Protein AF-A0A6J4RUA6-F1 (afdb_monomer)

InterPro domains:
  IPR051328 Type VII Secretion & ABC Transporter Permease [PTHR43077] (7-115)

Nearest PDB structures (foldseek):
  7njs-assembly1_G  TM=1.680E-01  e=5.876E+00  Mycolicibacterium smegmatis MC2 155

Solvent-accessible surface area (backbone atoms only — not comparable to full-atom values): 15308 Å² total; per-residue (Å²): 143,86,68,90,83,43,65,68,57,52,50,52,48,52,50,49,50,51,51,52,48,49,52,52,52,51,52,52,47,64,70,60,62,74,77,72,85,89,70,45,47,33,31,28,49,26,74,53,38,72,32,28,74,34,64,91,38,82,42,53,55,44,59,50,52,53,51,48,66,73,65,48,80,56,94,56,85,52,65,37,83,39,74,46,97,35,67,67,53,41,52,50,31,43,75,71,63,68,22,82,46,74,49,73,43,48,52,56,45,20,41,51,54,39,64,74,50,53,71,33,76,35,32,30,29,38,24,63,53,35,72,33,30,68,52,94,90,37,85,41,55,52,32,58,53,52,51,51,48,64,63,34,94,83,32,88,56,60,62,45,54,30,71,39,83,36,90,40,67,68,59,39,50,54,29,31,76,72,64,68,19,52,30,31,43,36,36,43,48,54,36,19,41,44,56,35,57,73,73,44,82,73,86,72,78,60,97,79,64,66,100,78,73,72,73,80,75,80,75,77,69,66,71,43,80,47,69,50,92,83,61,55,74,78,55,50,56,52,52,50,53,43,50,49,52,52,55,47,55,53,52,51,56,49,50,52,52,53,52,50,58,52,56,70,71,74,114

Sequence (267 aa):
MRVLGNLKVWLSLVAAVAALSLVYFANLAAVVSSGADSEGLPVALVNEDRGAILGGKKVEFGVRVVEDATVLDSPADTVEWARPEGRAEALEGLGRKEYYGAVVIPADYSEKIAGVAGPPDAPIAVVNEDAGAELGGKPVNLGEEVAGRITSPDSTAPPLVGWTTVETHEDALRGIERGAYYAAVVVPEDYSRVLAGLSGPSPGAPSGAPLGARPPAPEPAEIKLLTSPSVRPSTTGLIENVFSGIVGGVSDATSERVLAGLSERGA

Structure (mmCIF, N/CA/C/O backbone):
data_AF-A0A6J4RUA6-F1
#
_entry.id   AF-A0A6J4RUA6-F1
#
loop_
_atom_site.group_PDB
_atom_site.id
_atom_site.type_symbol
_atom_site.label_atom_id
_atom_site.label_alt_id
_atom_site.label_comp_id
_atom_site.label_asym_id
_atom_site.label_entity_id
_atom_site.label_seq_id
_atom_site.pdbx_PDB_ins_code
_atom_site.Cartn_x
_atom_site.Cartn_y
_atom_site.Cartn_z
_atom_site.occupancy
_atom_site.B_iso_or_equiv
_atom_site.auth_seq_id
_atom_site.auth_comp_id
_atom_site.auth_asym_id
_atom_site.auth_atom_id
_atom_site.pdbx_PDB_model_num
ATOM 1 N N . MET A 1 1 ? 5.478 -34.414 -17.574 1.00 41.94 1 MET A N 1
ATOM 2 C CA . MET A 1 1 ? 6.080 -33.074 -17.760 1.00 41.94 1 MET A CA 1
ATOM 3 C C . MET A 1 1 ? 5.335 -32.080 -16.873 1.00 41.94 1 MET A C 1
ATOM 5 O O . MET A 1 1 ? 4.205 -31.743 -17.182 1.00 41.94 1 MET A O 1
ATOM 9 N N . ARG A 1 2 ? 5.895 -31.700 -15.716 1.00 53.81 2 ARG A N 1
ATOM 10 C CA . ARG A 1 2 ? 5.240 -30.824 -14.715 1.00 53.81 2 ARG A CA 1
ATOM 11 C C . ARG A 1 2 ? 6.225 -29.799 -14.121 1.00 53.81 2 ARG A C 1
ATOM 13 O O . ARG A 1 2 ? 6.165 -29.477 -12.945 1.00 53.81 2 ARG A O 1
ATOM 20 N N . VAL A 1 3 ? 7.172 -29.329 -14.936 1.00 50.28 3 VAL A N 1
ATOM 21 C CA . VAL A 1 3 ? 8.269 -28.448 -14.482 1.00 50.28 3 VAL A CA 1
ATOM 22 C C . VAL A 1 3 ? 8.030 -26.971 -14.850 1.00 50.28 3 VAL A C 1
ATOM 24 O O . VAL A 1 3 ? 8.576 -26.093 -14.195 1.00 50.28 3 VAL A O 1
ATOM 27 N N . LEU A 1 4 ? 7.148 -26.662 -15.814 1.00 54.41 4 LEU A N 1
ATOM 28 C CA . LEU A 1 4 ? 6.965 -25.290 -16.326 1.00 54.41 4 LEU A CA 1
ATOM 29 C C . LEU A 1 4 ? 6.203 -24.315 -15.399 1.00 54.41 4 LEU A C 1
ATOM 31 O O . LEU A 1 4 ? 6.251 -23.118 -15.647 1.00 54.41 4 LEU A O 1
ATOM 35 N N . GLY A 1 5 ? 5.523 -24.785 -14.345 1.00 56.41 5 GLY A N 1
ATOM 36 C CA . GLY A 1 5 ? 4.684 -23.940 -13.471 1.00 56.41 5 GLY A CA 1
ATOM 37 C C . GLY A 1 5 ? 5.295 -23.571 -12.114 1.00 56.41 5 GLY A C 1
ATOM 38 O O . GLY A 1 5 ? 4.602 -23.015 -11.268 1.00 56.41 5 GLY A O 1
ATOM 39 N N . ASN A 1 6 ? 6.555 -23.930 -11.853 1.00 66.88 6 ASN A N 1
ATOM 40 C CA . ASN A 1 6 ? 7.172 -23.719 -10.544 1.00 66.88 6 ASN A CA 1
ATOM 41 C C . ASN A 1 6 ? 8.028 -22.442 -10.545 1.00 66.88 6 ASN A C 1
ATOM 43 O O . ASN A 1 6 ? 9.120 -22.423 -11.112 1.00 66.88 6 ASN A O 1
ATOM 47 N N . LEU A 1 7 ? 7.541 -21.392 -9.874 1.00 61.50 7 LEU A N 1
ATOM 48 C CA . LEU A 1 7 ? 8.206 -20.087 -9.762 1.00 61.50 7 LEU A CA 1
ATOM 49 C C . LEU A 1 7 ? 9.634 -20.195 -9.209 1.00 61.50 7 LEU A C 1
ATOM 51 O O . LEU A 1 7 ? 10.502 -19.444 -9.630 1.00 61.50 7 LEU A O 1
ATOM 55 N N . LYS A 1 8 ? 9.914 -21.165 -8.326 1.00 63.28 8 LYS A N 1
ATOM 56 C CA . LYS A 1 8 ? 11.273 -21.399 -7.807 1.00 63.28 8 LYS A CA 1
ATOM 57 C C . LYS A 1 8 ? 12.225 -21.910 -8.887 1.00 63.28 8 LYS A C 1
ATOM 59 O O . LYS A 1 8 ? 13.392 -21.540 -8.886 1.00 63.28 8 LYS A O 1
ATOM 64 N N . VAL A 1 9 ? 11.720 -22.719 -9.822 1.00 71.44 9 VAL A N 1
ATOM 65 C CA . VAL A 1 9 ? 12.502 -23.208 -10.967 1.00 71.44 9 VAL A CA 1
ATOM 66 C C . VAL A 1 9 ? 12.775 -22.056 -11.930 1.00 71.44 9 VAL A C 1
ATOM 68 O O . VAL A 1 9 ? 13.914 -21.879 -12.345 1.00 71.44 9 VAL A O 1
ATOM 71 N N . TRP A 1 10 ? 11.780 -21.211 -12.207 1.00 72.00 10 TRP A N 1
ATOM 72 C CA . TRP A 1 10 ? 11.964 -20.017 -13.038 1.00 72.00 10 TRP A CA 1
ATOM 73 C C . TRP A 1 10 ? 12.874 -18.963 -12.399 1.00 72.00 10 TRP A C 1
ATOM 75 O O . TRP A 1 10 ? 13.741 -18.444 -13.087 1.00 72.00 10 TRP A O 1
ATOM 85 N N . LEU A 1 11 ? 12.765 -18.702 -11.093 1.00 77.25 11 LEU A N 1
ATOM 86 C CA . LEU A 1 11 ? 13.696 -17.839 -10.354 1.00 77.25 11 LEU A CA 1
ATOM 87 C C . LEU A 1 11 ? 15.117 -18.398 -10.386 1.00 77.25 11 LEU A C 1
ATOM 89 O O . LEU A 1 11 ? 16.051 -17.647 -10.633 1.00 77.25 11 LEU A O 1
ATOM 93 N N . SER A 1 12 ? 15.288 -19.711 -10.202 1.00 62.91 12 SER A N 1
ATOM 94 C CA . SER A 1 12 ? 16.605 -20.341 -10.332 1.00 62.91 12 SER A CA 1
ATOM 95 C C . SER A 1 12 ? 17.150 -20.260 -11.760 1.00 62.91 12 SER A C 1
ATOM 97 O O . SER A 1 12 ? 18.351 -20.100 -11.941 1.00 62.91 12 SER A O 1
ATOM 99 N N . LEU A 1 13 ? 16.276 -20.299 -12.772 1.00 72.88 13 LEU A N 1
ATOM 100 C CA . LEU A 1 13 ? 16.650 -20.174 -14.178 1.00 72.88 13 LEU A CA 1
ATOM 101 C C . LEU A 1 13 ? 17.037 -18.730 -14.526 1.00 72.88 13 LEU A C 1
ATOM 103 O O . LEU A 1 13 ? 18.064 -18.518 -15.156 1.00 72.88 13 LEU A O 1
ATOM 107 N N . VAL A 1 14 ? 16.265 -17.739 -14.071 1.00 83.81 14 VAL A N 1
ATOM 108 C CA . VAL A 1 14 ? 16.570 -16.308 -14.230 1.00 83.81 14 VAL A CA 1
ATOM 109 C C . VAL A 1 14 ? 17.845 -15.945 -13.474 1.00 83.81 14 VAL A C 1
ATOM 111 O O . VAL A 1 14 ? 18.699 -15.274 -14.038 1.00 83.81 14 VAL A O 1
ATOM 114 N N . ALA A 1 15 ? 18.027 -16.441 -12.248 1.00 80.56 15 ALA A N 1
ATOM 115 C CA . ALA A 1 15 ? 19.259 -16.253 -11.487 1.00 80.56 15 ALA A CA 1
ATOM 116 C C . ALA A 1 15 ? 20.462 -16.918 -12.175 1.00 80.56 15 ALA A C 1
ATOM 118 O O . ALA A 1 15 ? 21.532 -16.319 -12.237 1.00 80.56 15 ALA A O 1
ATOM 119 N N . ALA A 1 16 ? 20.294 -18.115 -12.749 1.00 70.44 16 ALA A N 1
ATOM 120 C CA . ALA A 1 16 ? 21.343 -18.779 -13.522 1.00 70.44 16 ALA A CA 1
ATOM 121 C C . ALA A 1 16 ? 21.687 -18.011 -14.808 1.00 70.44 16 ALA A C 1
ATOM 123 O O . ALA A 1 16 ? 22.861 -17.858 -15.127 1.00 70.44 16 ALA A O 1
ATOM 124 N N . VAL A 1 17 ? 20.689 -17.483 -15.522 1.00 85.62 17 VAL A N 1
ATOM 125 C CA . VAL A 1 17 ? 20.898 -16.638 -16.708 1.00 85.62 17 VAL A CA 1
ATOM 126 C C . VAL A 1 17 ? 21.558 -15.314 -16.324 1.00 85.62 17 VAL A C 1
ATOM 128 O O . VAL A 1 17 ? 22.492 -14.899 -16.996 1.00 85.62 17 VAL A O 1
ATOM 131 N N . ALA A 1 18 ? 21.149 -14.675 -15.226 1.00 84.62 18 ALA A N 1
ATOM 132 C CA . ALA A 1 18 ? 21.777 -13.458 -14.717 1.00 84.62 18 ALA A CA 1
ATOM 133 C C . ALA A 1 18 ? 23.235 -13.702 -14.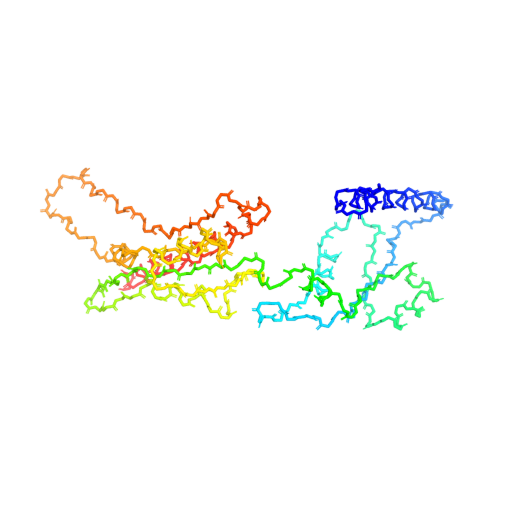301 1.00 84.62 18 ALA A C 1
ATOM 135 O O . ALA A 1 18 ? 24.105 -12.912 -14.653 1.00 84.62 18 ALA A O 1
ATOM 136 N N . ALA A 1 19 ? 23.525 -14.821 -13.631 1.00 78.31 19 ALA A N 1
ATOM 137 C CA . ALA A 1 19 ? 24.883 -15.208 -13.260 1.00 78.31 19 ALA A CA 1
ATOM 138 C C . ALA A 1 19 ? 25.754 -15.523 -14.490 1.00 78.31 19 ALA A C 1
ATOM 140 O O . ALA A 1 19 ? 26.900 -15.087 -14.555 1.00 78.31 19 ALA A O 1
ATOM 141 N N . LEU A 1 20 ? 25.216 -16.229 -15.492 1.00 76.69 20 LEU A N 1
ATOM 142 C CA . LEU A 1 20 ? 25.920 -16.502 -16.750 1.00 76.69 20 LEU A CA 1
ATOM 143 C C . LEU A 1 20 ? 26.171 -15.219 -17.554 1.00 76.69 20 LEU A C 1
ATOM 145 O O . LEU A 1 20 ? 27.266 -15.045 -18.084 1.00 76.69 20 LEU A O 1
ATOM 149 N N . SER A 1 21 ? 25.202 -14.302 -17.592 1.00 80.75 21 SER A N 1
ATOM 150 C CA . SER A 1 21 ? 25.366 -12.972 -18.184 1.00 80.75 21 SER A CA 1
ATOM 151 C C . SER A 1 21 ? 26.433 -12.170 -17.445 1.00 80.75 21 SER A C 1
ATOM 153 O O . SER A 1 21 ? 27.312 -11.609 -18.086 1.00 80.75 21 SER A O 1
ATOM 155 N N . LEU A 1 22 ? 26.425 -12.170 -16.109 1.00 88.81 22 LEU A N 1
ATOM 156 C CA . LEU A 1 22 ? 27.430 -11.483 -15.298 1.00 88.81 22 LEU A CA 1
ATOM 157 C C . LEU A 1 22 ? 28.840 -12.019 -15.574 1.00 88.81 22 LEU A C 1
ATOM 159 O O . LEU A 1 22 ? 29.764 -11.237 -15.773 1.00 88.81 22 LEU A O 1
ATOM 163 N N . VAL A 1 23 ? 29.005 -13.344 -15.659 1.00 78.06 23 VAL A N 1
ATOM 164 C CA . VAL A 1 23 ? 30.286 -13.972 -16.020 1.00 78.06 23 VAL A CA 1
ATOM 165 C C . VAL A 1 23 ? 30.697 -13.604 -17.449 1.00 78.06 23 VAL A C 1
ATOM 167 O O . VAL A 1 23 ? 31.867 -13.308 -17.686 1.00 78.06 23 VAL A O 1
ATOM 170 N N . TYR A 1 24 ? 29.766 -13.580 -18.403 1.00 77.50 24 TYR A N 1
ATOM 171 C CA . TYR A 1 24 ? 30.037 -13.170 -19.784 1.00 77.50 24 TYR A CA 1
ATOM 172 C C . TYR A 1 24 ? 30.486 -11.700 -19.875 1.00 77.50 24 TYR A C 1
ATOM 174 O O . TYR A 1 24 ? 31.494 -11.406 -20.519 1.00 77.50 24 TYR A O 1
ATOM 182 N N . PHE A 1 25 ? 29.809 -10.790 -19.168 1.00 81.75 25 PHE A N 1
ATOM 183 C CA . PHE A 1 25 ? 30.186 -9.377 -19.092 1.00 81.75 25 PHE A CA 1
ATOM 184 C C . PHE A 1 25 ? 31.506 -9.158 -18.344 1.00 81.75 25 PHE A C 1
ATOM 186 O O . PHE A 1 25 ? 32.313 -8.348 -18.787 1.00 81.75 25 PHE A O 1
ATOM 193 N N . ALA A 1 26 ? 31.790 -9.920 -17.284 1.00 75.19 26 ALA A N 1
ATOM 194 C CA . ALA A 1 26 ? 33.087 -9.887 -16.609 1.00 75.19 26 ALA A CA 1
ATOM 195 C C . ALA A 1 26 ? 34.234 -10.350 -17.529 1.00 75.19 26 ALA A C 1
ATOM 197 O O . ALA A 1 26 ? 35.320 -9.777 -17.498 1.00 75.19 26 ALA A O 1
ATOM 198 N N . ASN A 1 27 ? 33.997 -11.347 -18.393 1.00 71.75 27 ASN A N 1
ATOM 199 C CA . ASN A 1 27 ? 34.977 -11.779 -19.398 1.00 71.75 27 ASN A CA 1
ATOM 200 C C . ASN A 1 27 ? 35.185 -10.725 -20.498 1.00 71.75 27 ASN A C 1
ATOM 202 O O . ASN A 1 27 ? 36.321 -10.491 -20.903 1.00 71.75 27 ASN A O 1
ATOM 206 N N . LEU A 1 28 ? 34.121 -10.054 -20.952 1.00 70.88 28 LEU A N 1
ATOM 207 C CA . LEU A 1 28 ? 34.234 -8.900 -21.853 1.00 70.88 28 LEU A CA 1
ATOM 208 C C . LEU A 1 28 ? 35.018 -7.753 -21.201 1.00 70.88 28 LEU A C 1
ATOM 210 O O . LEU A 1 28 ? 35.906 -7.190 -21.835 1.00 70.88 28 LEU A O 1
ATOM 214 N N . ALA A 1 29 ? 34.748 -7.453 -19.928 1.00 60.50 29 ALA A N 1
ATOM 215 C CA . ALA A 1 29 ? 35.472 -6.442 -19.165 1.00 60.50 29 ALA A CA 1
ATOM 216 C C . ALA A 1 29 ? 36.962 -6.789 -19.029 1.00 60.50 29 ALA A C 1
ATOM 218 O O . ALA A 1 29 ? 37.797 -5.920 -19.240 1.00 60.50 29 ALA A O 1
ATOM 219 N N . ALA A 1 30 ? 37.315 -8.054 -18.779 1.00 61.62 30 ALA A N 1
ATOM 220 C CA . ALA A 1 30 ? 38.710 -8.496 -18.699 1.00 61.62 30 ALA A CA 1
ATOM 221 C C . ALA A 1 30 ? 39.464 -8.409 -20.042 1.00 61.62 30 ALA A C 1
ATOM 223 O O . ALA A 1 30 ? 40.676 -8.207 -20.057 1.00 61.62 30 ALA A O 1
ATOM 224 N N . VAL A 1 31 ? 38.763 -8.542 -21.175 1.00 59.34 31 VAL A N 1
ATOM 225 C CA . VAL A 1 31 ? 39.338 -8.342 -22.520 1.00 59.34 31 VAL A CA 1
ATOM 226 C C . VAL A 1 31 ? 39.528 -6.854 -22.837 1.00 59.34 31 VAL A C 1
ATOM 228 O O . VAL A 1 31 ? 40.447 -6.499 -23.570 1.00 59.34 31 VAL A O 1
ATOM 231 N N . VAL A 1 32 ? 38.685 -5.982 -22.279 1.00 53.06 32 VAL A N 1
ATOM 232 C CA . VAL A 1 32 ? 38.725 -4.527 -22.500 1.00 53.06 32 VAL A CA 1
ATOM 233 C C . VAL A 1 32 ? 39.632 -3.809 -21.490 1.00 53.06 32 VAL A C 1
ATOM 235 O O . VAL A 1 32 ? 40.212 -2.782 -21.825 1.00 53.06 32 VAL A O 1
ATOM 238 N N . SER A 1 33 ? 39.847 -4.362 -20.290 1.00 50.84 33 SER A N 1
ATOM 239 C CA . SER A 1 33 ? 40.654 -3.746 -19.225 1.00 50.84 33 SER A CA 1
ATOM 240 C C . SER A 1 33 ? 42.169 -3.852 -19.435 1.00 50.84 33 SER A C 1
ATOM 242 O O . SER A 1 33 ? 42.939 -3.592 -18.506 1.00 50.84 33 SER A O 1
ATOM 244 N N . SER A 1 34 ? 42.641 -4.202 -20.633 1.00 47.09 34 SER A N 1
ATOM 245 C CA . SER A 1 34 ? 44.024 -3.917 -21.005 1.00 47.09 34 SER A CA 1
ATOM 246 C C . SER A 1 34 ? 44.165 -2.420 -21.320 1.00 47.09 34 SER A C 1
ATOM 248 O O . SER A 1 34 ? 44.254 -2.026 -22.479 1.00 47.09 34 SER A O 1
ATOM 250 N N . GLY A 1 35 ? 44.188 -1.609 -20.259 1.00 49.47 35 GLY A N 1
ATOM 251 C CA . GLY A 1 35 ? 44.679 -0.231 -20.252 1.00 49.47 35 GLY A CA 1
ATOM 252 C C . GLY A 1 35 ? 43.682 0.856 -20.656 1.00 49.47 35 GLY A C 1
ATOM 253 O O . GLY A 1 35 ? 43.697 1.290 -21.799 1.00 49.47 35 GLY A O 1
ATOM 254 N N . ALA A 1 36 ? 42.899 1.361 -19.702 1.00 41.75 36 ALA A N 1
ATOM 255 C CA . ALA A 1 36 ? 42.472 2.765 -19.625 1.00 41.75 36 ALA A CA 1
ATOM 256 C C . ALA A 1 36 ? 41.785 3.009 -18.271 1.00 41.75 36 ALA A C 1
ATOM 258 O O . ALA A 1 36 ? 41.135 2.108 -17.742 1.00 41.75 36 ALA A O 1
ATOM 259 N N . ASP A 1 37 ? 41.986 4.200 -17.714 1.00 47.47 37 ASP A N 1
ATOM 260 C CA . ASP A 1 37 ? 41.504 4.655 -16.409 1.00 47.47 37 ASP A CA 1
ATOM 261 C C . ASP A 1 37 ? 39.986 4.448 -16.222 1.00 47.47 37 ASP A C 1
ATOM 263 O O . ASP A 1 37 ? 39.188 4.674 -17.130 1.00 47.47 37 ASP A O 1
ATOM 267 N N . SER A 1 38 ? 39.592 3.956 -15.045 1.00 48.31 38 SER A N 1
ATOM 268 C CA . SER A 1 38 ? 38.233 3.505 -14.728 1.00 48.31 38 SER A CA 1
ATOM 269 C C . SER A 1 38 ? 37.286 4.673 -14.433 1.00 48.31 38 SER A C 1
ATOM 271 O O . SER A 1 38 ? 37.033 4.987 -13.270 1.00 48.31 38 SER A O 1
ATOM 273 N N . GLU A 1 39 ? 36.766 5.311 -15.476 1.00 59.34 39 GLU A N 1
ATOM 274 C CA . GLU A 1 39 ? 35.534 6.105 -15.404 1.00 59.34 39 GLU A CA 1
ATOM 275 C C . GLU A 1 39 ? 34.333 5.146 -15.544 1.00 59.34 39 GLU A C 1
ATOM 277 O O . GLU A 1 39 ? 34.384 4.190 -16.325 1.00 59.34 39 GLU A O 1
ATOM 282 N N . GLY A 1 40 ? 33.294 5.321 -14.721 1.00 66.00 40 GLY A N 1
ATOM 283 C CA . GLY A 1 40 ? 32.136 4.422 -14.663 1.00 66.00 40 GLY A CA 1
ATOM 284 C C . GLY A 1 40 ? 31.456 4.227 -16.025 1.00 66.00 40 GLY A C 1
ATOM 285 O O . GLY A 1 40 ? 31.506 5.082 -16.900 1.00 66.00 40 GLY A O 1
ATOM 286 N N . LEU A 1 41 ? 30.819 3.076 -16.232 1.00 75.19 41 LEU A N 1
ATOM 287 C CA . LEU A 1 41 ? 30.128 2.721 -17.469 1.00 75.19 41 LEU A CA 1
ATOM 288 C C . LEU A 1 41 ? 28.806 3.499 -17.573 1.00 75.19 41 LEU A C 1
ATOM 290 O O . LEU A 1 41 ? 27.891 3.217 -16.792 1.00 75.19 41 LEU A O 1
ATOM 294 N N . PRO A 1 42 ? 28.645 4.420 -18.541 1.00 80.81 42 PRO A N 1
ATOM 295 C CA . PRO A 1 42 ? 27.414 5.181 -18.681 1.00 80.81 42 PRO A CA 1
ATOM 296 C C . PRO A 1 42 ? 26.293 4.289 -19.224 1.00 80.81 42 PRO A C 1
ATOM 298 O O . PRO A 1 42 ? 26.398 3.709 -20.311 1.00 80.81 42 PRO A O 1
ATOM 301 N N . VAL A 1 43 ? 25.197 4.178 -18.476 1.00 84.31 43 VAL A N 1
ATOM 302 C CA . VAL A 1 43 ? 24.010 3.397 -18.839 1.00 84.31 43 VAL A CA 1
ATOM 303 C C . VAL A 1 43 ? 22.785 4.304 -18.817 1.00 84.31 43 VAL A C 1
ATOM 305 O O . VAL A 1 43 ? 22.444 4.894 -17.794 1.00 84.31 43 VAL A O 1
ATOM 308 N N . ALA A 1 44 ? 22.095 4.397 -19.951 1.00 86.44 44 ALA A N 1
ATOM 309 C CA . ALA A 1 44 ? 20.844 5.133 -20.059 1.00 86.44 44 ALA A CA 1
ATOM 310 C C . ALA A 1 44 ? 19.706 4.386 -19.354 1.00 86.44 44 ALA A C 1
ATOM 312 O O . ALA A 1 44 ? 19.476 3.208 -19.625 1.00 86.44 44 ALA A O 1
ATOM 313 N N . LEU A 1 45 ? 18.952 5.076 -18.503 1.00 88.00 45 LEU A N 1
ATOM 314 C CA . LEU A 1 45 ? 17.742 4.566 -17.869 1.00 88.00 45 LEU A CA 1
ATOM 315 C C . LEU A 1 45 ? 16.532 5.364 -18.358 1.00 88.00 45 LEU A C 1
ATOM 317 O O . LEU A 1 45 ? 16.356 6.528 -18.009 1.00 88.00 45 LEU A O 1
ATOM 321 N N . VAL A 1 46 ? 15.699 4.722 -19.174 1.00 90.19 46 VAL A N 1
ATOM 322 C CA . VAL A 1 46 ? 14.480 5.299 -19.749 1.00 90.19 46 VAL A CA 1
ATOM 323 C C . VAL A 1 46 ? 13.273 4.719 -19.029 1.00 90.19 46 VAL A C 1
ATOM 325 O O . VAL A 1 46 ? 13.108 3.498 -18.989 1.00 90.19 46 VAL A O 1
ATOM 328 N N . ASN A 1 47 ? 12.390 5.579 -18.526 1.00 89.94 47 ASN A N 1
ATOM 329 C CA . ASN A 1 47 ? 11.101 5.159 -17.991 1.00 89.94 47 ASN A CA 1
ATOM 330 C C . ASN A 1 47 ? 9.957 5.569 -18.920 1.00 89.94 47 ASN A C 1
ATOM 332 O O . ASN A 1 47 ? 9.621 6.746 -18.994 1.00 89.94 47 ASN A O 1
ATOM 336 N N . GLU A 1 48 ? 9.347 4.604 -19.611 1.00 90.19 48 GLU A N 1
ATOM 337 C CA . GLU A 1 48 ? 8.143 4.837 -20.422 1.00 90.19 48 GLU A CA 1
ATOM 338 C C . GLU A 1 48 ? 6.854 4.461 -19.673 1.00 90.19 48 GLU A C 1
ATOM 340 O O . GLU A 1 48 ? 5.763 4.657 -20.213 1.00 90.19 48 GLU A O 1
ATOM 345 N N . ASP A 1 49 ? 6.964 3.905 -18.458 1.00 92.88 49 ASP A N 1
ATOM 346 C CA . ASP A 1 49 ? 5.839 3.416 -17.659 1.00 92.88 49 ASP A CA 1
ATOM 347 C C . ASP A 1 49 ? 4.799 4.511 -17.408 1.00 92.88 49 ASP A C 1
ATOM 349 O O . ASP A 1 49 ? 5.107 5.590 -16.903 1.00 92.88 49 ASP A O 1
ATOM 353 N N . ARG A 1 50 ? 3.537 4.210 -17.725 1.00 93.00 50 ARG A N 1
ATOM 354 C CA . ARG A 1 50 ? 2.418 5.155 -17.570 1.00 93.00 50 ARG A CA 1
ATOM 355 C C . ARG A 1 50 ? 1.703 5.030 -16.226 1.00 93.00 50 ARG A C 1
ATOM 357 O O . ARG A 1 50 ? 0.776 5.797 -15.949 1.00 93.00 50 ARG A O 1
ATOM 364 N N . GLY A 1 51 ? 2.127 4.077 -15.398 1.00 88.44 51 GLY A N 1
ATOM 365 C CA . GLY A 1 51 ? 1.431 3.709 -14.175 1.00 88.44 51 GLY A CA 1
ATOM 366 C C . GLY A 1 51 ? 0.225 2.806 -14.440 1.00 88.44 51 GLY A C 1
ATOM 367 O O . GLY A 1 51 ? -0.099 2.464 -15.573 1.00 88.44 51 GLY A O 1
ATOM 368 N N . ALA A 1 52 ? -0.444 2.397 -13.369 1.00 85.69 52 ALA A N 1
ATOM 369 C CA . ALA A 1 52 ? -1.651 1.581 -13.403 1.00 85.69 52 ALA A CA 1
ATOM 370 C C . ALA A 1 52 ? -2.606 1.971 -12.275 1.00 85.69 52 ALA A C 1
ATOM 372 O O . ALA A 1 52 ? -2.255 2.757 -11.396 1.00 85.69 52 ALA A O 1
ATOM 373 N N . ILE A 1 53 ? -3.814 1.409 -12.283 1.00 80.62 53 ILE A N 1
ATOM 374 C CA . ILE A 1 53 ? -4.742 1.494 -11.153 1.00 80.62 53 ILE A CA 1
ATOM 375 C C . ILE A 1 53 ? -4.737 0.152 -10.425 1.00 80.62 53 ILE A C 1
ATOM 377 O O . ILE A 1 53 ? -5.064 -0.874 -11.018 1.00 80.62 53 ILE A O 1
ATOM 381 N N . LEU A 1 54 ? -4.396 0.167 -9.138 1.00 69.06 54 LEU A N 1
ATOM 382 C CA . LEU A 1 54 ? -4.441 -0.995 -8.252 1.00 69.06 54 LEU A CA 1
ATOM 383 C C . LEU A 1 54 ? -5.198 -0.603 -6.980 1.00 69.06 54 LEU A C 1
ATOM 385 O O . LEU A 1 54 ? -4.887 0.414 -6.364 1.00 69.06 54 LEU A O 1
ATOM 389 N N . GLY A 1 55 ? -6.242 -1.358 -6.623 1.00 66.81 55 GLY A N 1
ATOM 390 C CA . GLY A 1 55 ? -7.059 -1.050 -5.439 1.00 66.81 55 GLY A CA 1
ATOM 391 C C . GLY A 1 55 ? -7.717 0.340 -5.469 1.00 66.81 55 GLY A C 1
ATOM 392 O O . GLY A 1 55 ? -7.889 0.960 -4.427 1.00 66.81 55 GLY A O 1
ATOM 393 N N . GLY A 1 56 ? -8.030 0.873 -6.657 1.00 70.06 56 GLY A N 1
ATOM 394 C CA . GLY A 1 56 ? -8.596 2.221 -6.820 1.00 70.06 56 GLY A CA 1
ATOM 395 C C . GLY A 1 56 ? -7.586 3.369 -6.686 1.00 70.06 56 GLY A C 1
ATOM 396 O O . GLY A 1 56 ? -7.960 4.522 -6.882 1.00 70.06 56 GLY A O 1
ATOM 397 N N . LYS A 1 57 ? -6.309 3.074 -6.410 1.00 72.50 57 LYS A N 1
ATOM 398 C CA . LYS A 1 57 ? -5.223 4.060 -6.349 1.00 72.50 57 LYS A CA 1
ATOM 399 C C . LYS A 1 57 ? -4.351 3.984 -7.601 1.00 72.50 57 LYS A C 1
ATOM 401 O O . LYS A 1 57 ? -4.113 2.901 -8.140 1.00 72.50 57 LYS A O 1
ATOM 406 N N . LYS A 1 58 ? -3.847 5.137 -8.055 1.00 83.88 58 LYS A N 1
ATOM 407 C CA . LYS A 1 58 ? -2.811 5.186 -9.093 1.00 83.88 58 LYS A CA 1
ATOM 408 C C . LYS A 1 58 ? -1.497 4.673 -8.504 1.00 83.88 58 LYS A C 1
ATOM 410 O O . LYS A 1 58 ? -1.086 5.111 -7.433 1.00 83.88 58 LYS A O 1
ATOM 415 N N . VAL A 1 59 ? -0.850 3.749 -9.201 1.00 82.69 59 VAL A N 1
ATOM 416 C CA . VAL A 1 59 ? 0.459 3.195 -8.855 1.00 82.69 59 VAL A CA 1
ATOM 417 C C . VAL A 1 59 ? 1.429 3.413 -10.006 1.00 82.69 59 VAL A C 1
ATOM 419 O O . VAL A 1 59 ? 1.082 3.195 -11.161 1.00 82.69 59 VAL A O 1
ATOM 422 N N . GLU A 1 60 ? 2.645 3.846 -9.688 1.00 86.44 60 GLU A N 1
ATOM 423 C CA . GLU A 1 60 ? 3.705 4.137 -10.661 1.00 86.44 60 GLU A CA 1
ATOM 424 C C . GLU A 1 60 ? 4.960 3.353 -10.262 1.00 86.44 60 GLU A C 1
ATOM 426 O O . GLU A 1 60 ? 5.880 3.865 -9.626 1.00 86.44 60 GLU A O 1
ATOM 431 N N . PHE A 1 61 ? 4.960 2.050 -10.542 1.00 83.31 61 PHE A N 1
ATOM 432 C CA . PHE A 1 61 ? 6.064 1.160 -10.188 1.00 83.31 61 PHE A CA 1
ATOM 433 C C . PHE A 1 61 ? 7.341 1.476 -10.975 1.00 83.31 61 PHE A C 1
ATOM 435 O O . PHE A 1 61 ? 8.428 1.328 -10.425 1.00 83.31 61 PHE A O 1
ATOM 442 N N . GLY A 1 62 ? 7.235 1.952 -12.219 1.00 82.38 62 GLY A N 1
ATOM 443 C CA . GLY A 1 62 ? 8.394 2.354 -13.017 1.00 82.38 62 GLY A CA 1
ATOM 444 C C . GLY A 1 62 ? 9.158 3.534 -12.417 1.00 82.38 62 GLY A C 1
ATOM 445 O O . GLY A 1 62 ? 10.384 3.530 -12.440 1.00 82.38 62 GLY A O 1
ATOM 446 N N . VAL A 1 63 ? 8.462 4.495 -11.795 1.00 87.38 63 VAL A N 1
ATOM 447 C CA . VAL A 1 63 ? 9.101 5.637 -11.108 1.00 87.38 63 VAL A CA 1
ATOM 448 C C . VAL A 1 63 ? 9.975 5.151 -9.954 1.00 87.38 63 VAL A C 1
ATOM 450 O O . VAL A 1 63 ? 11.136 5.541 -9.862 1.00 87.38 63 VAL A O 1
ATOM 453 N N . ARG A 1 64 ? 9.466 4.215 -9.145 1.00 76.50 64 ARG A N 1
ATOM 454 C CA . ARG A 1 64 ? 10.223 3.633 -8.026 1.00 76.50 64 ARG A CA 1
ATOM 455 C C . ARG A 1 64 ? 11.470 2.887 -8.480 1.00 76.50 64 ARG A C 1
ATOM 457 O O . ARG A 1 64 ? 12.508 3.020 -7.855 1.00 76.50 64 ARG A O 1
ATOM 464 N N . VAL A 1 65 ? 11.402 2.157 -9.596 1.00 77.00 65 VAL A N 1
ATOM 465 C CA . VAL A 1 65 ? 12.589 1.496 -10.166 1.00 77.00 65 VAL A CA 1
ATOM 466 C C . VAL A 1 65 ? 13.664 2.521 -10.538 1.00 77.00 65 VAL A C 1
ATOM 468 O O . VAL A 1 65 ? 14.841 2.254 -10.319 1.00 77.00 65 VAL A O 1
ATOM 471 N N . VAL A 1 66 ? 13.287 3.688 -11.072 1.00 79.56 66 VAL A N 1
ATOM 472 C CA . VAL A 1 66 ? 14.246 4.760 -11.390 1.00 79.56 66 VAL A CA 1
ATOM 473 C C . VAL A 1 66 ? 14.847 5.368 -10.132 1.00 79.56 66 VAL A C 1
ATOM 475 O O . VAL A 1 66 ? 16.058 5.573 -10.075 1.00 79.56 66 VAL A O 1
ATOM 478 N N . GLU A 1 67 ? 14.021 5.661 -9.133 1.00 75.50 67 GLU A N 1
ATOM 479 C CA . GLU A 1 67 ? 14.481 6.199 -7.853 1.00 75.50 67 GLU A CA 1
ATOM 480 C C . GLU A 1 67 ? 15.432 5.211 -7.172 1.00 75.50 67 GLU A C 1
ATOM 482 O O . GLU A 1 67 ? 16.584 5.555 -6.932 1.00 75.50 67 GLU A O 1
ATOM 487 N N . ASP A 1 68 ? 15.025 3.956 -6.992 1.00 69.88 68 ASP A N 1
ATOM 488 C CA . ASP A 1 68 ? 15.831 2.926 -6.336 1.00 69.88 68 ASP A CA 1
ATOM 489 C C . ASP A 1 68 ? 17.122 2.624 -7.104 1.00 69.88 68 ASP A C 1
ATOM 491 O O . ASP A 1 68 ? 18.186 2.541 -6.498 1.00 69.88 68 ASP A O 1
ATOM 495 N N . ALA A 1 69 ? 17.079 2.509 -8.436 1.00 65.69 69 ALA A N 1
ATOM 496 C CA . ALA A 1 69 ? 18.282 2.250 -9.234 1.00 65.69 69 ALA A CA 1
ATOM 497 C C . ALA A 1 69 ? 19.318 3.379 -9.131 1.00 65.69 69 ALA A C 1
ATOM 499 O O . ALA A 1 69 ? 20.510 3.128 -9.291 1.00 65.69 69 ALA A O 1
ATOM 500 N N . THR A 1 70 ? 18.866 4.610 -8.873 1.00 62.16 70 THR A N 1
ATOM 501 C CA . THR A 1 70 ? 19.737 5.791 -8.791 1.00 62.16 70 THR A CA 1
ATOM 502 C C . THR A 1 70 ? 20.074 6.225 -7.365 1.00 62.16 70 THR A C 1
ATOM 504 O O . THR A 1 70 ? 20.998 7.015 -7.193 1.00 62.16 70 THR A O 1
ATOM 507 N N . VAL A 1 71 ? 19.356 5.717 -6.358 1.00 55.09 71 VAL A N 1
ATOM 508 C CA . VAL A 1 71 ? 19.561 6.006 -4.927 1.00 55.09 71 VAL A CA 1
ATOM 509 C C . VAL A 1 71 ? 20.282 4.868 -4.209 1.00 55.09 71 VAL A C 1
ATOM 511 O O . VAL A 1 71 ? 21.050 5.128 -3.285 1.00 55.09 71 VAL A O 1
ATOM 514 N N . LEU A 1 72 ? 20.055 3.612 -4.600 1.00 47.06 72 LEU A N 1
ATOM 515 C CA . LEU A 1 72 ? 20.835 2.497 -4.078 1.00 47.06 72 LEU A CA 1
ATOM 516 C C . LEU A 1 72 ? 22.255 2.650 -4.616 1.00 47.06 72 LEU A C 1
ATOM 518 O O . LEU A 1 72 ? 22.444 2.574 -5.831 1.00 47.06 72 LEU A O 1
ATOM 522 N N . ASP A 1 73 ? 23.221 2.870 -3.714 1.00 48.94 73 ASP A N 1
ATOM 523 C CA . ASP A 1 73 ? 24.656 2.802 -4.001 1.00 48.94 73 ASP A CA 1
ATOM 524 C C . ASP A 1 73 ? 24.888 1.603 -4.921 1.00 48.94 73 ASP A C 1
ATOM 526 O O . ASP A 1 73 ? 24.772 0.443 -4.500 1.00 48.94 73 ASP A O 1
ATOM 530 N N . SER A 1 74 ? 25.103 1.881 -6.211 1.00 48.62 74 SER A N 1
ATOM 531 C CA . SER A 1 74 ? 25.302 0.821 -7.189 1.00 48.62 74 SER A CA 1
ATOM 532 C C . SER A 1 74 ? 26.452 -0.044 -6.691 1.00 48.62 74 SER A C 1
ATOM 534 O O . SER A 1 74 ? 27.414 0.489 -6.132 1.00 48.62 74 SER A O 1
ATOM 536 N N . PRO A 1 75 ? 26.367 -1.377 -6.819 1.00 45.28 75 PRO A N 1
ATOM 537 C CA . PRO A 1 75 ? 27.461 -2.239 -6.420 1.00 45.28 75 PRO A CA 1
ATOM 538 C C . PRO A 1 75 ? 28.690 -1.859 -7.258 1.00 45.28 75 PRO A C 1
ATOM 540 O O . PRO A 1 75 ? 28.806 -2.260 -8.412 1.00 45.28 75 PRO A O 1
ATOM 543 N N . ALA A 1 76 ? 29.575 -1.080 -6.631 1.00 46.09 76 ALA A N 1
ATOM 544 C CA . ALA A 1 76 ? 30.725 -0.376 -7.187 1.00 46.09 76 ALA A CA 1
ATOM 545 C C . ALA A 1 76 ? 30.387 0.839 -8.073 1.00 46.09 76 ALA A C 1
ATOM 547 O O . ALA A 1 76 ? 29.428 0.822 -8.842 1.00 46.09 76 ALA A O 1
ATOM 548 N N . ASP A 1 77 ? 31.264 1.849 -8.013 1.00 57.31 77 ASP A N 1
ATOM 549 C CA . ASP A 1 77 ? 31.372 3.069 -8.843 1.00 57.31 77 ASP A CA 1
ATOM 550 C C . ASP A 1 77 ? 31.570 2.780 -10.355 1.00 57.31 77 ASP A C 1
ATOM 552 O O . ASP A 1 77 ? 32.302 3.455 -11.072 1.00 57.31 77 ASP A O 1
ATOM 556 N N . THR A 1 78 ? 30.982 1.690 -10.843 1.00 63.81 78 THR A N 1
ATOM 557 C CA . THR A 1 78 ? 31.182 1.082 -12.157 1.00 63.81 78 THR A CA 1
ATOM 558 C C . THR A 1 78 ? 30.045 1.407 -13.114 1.00 63.81 78 THR A C 1
ATOM 560 O O . THR A 1 78 ? 30.232 1.230 -14.308 1.00 63.81 78 THR A O 1
ATOM 563 N N . VAL A 1 79 ? 28.880 1.863 -12.640 1.00 72.56 79 VAL A N 1
ATOM 564 C CA . VAL A 1 79 ? 27.747 2.248 -13.498 1.00 72.56 79 VAL A CA 1
ATOM 565 C C . VAL A 1 79 ? 27.357 3.690 -13.214 1.00 72.56 79 VAL A C 1
ATOM 567 O O . VAL A 1 79 ? 27.029 4.038 -12.083 1.00 72.56 79 VAL A O 1
ATOM 570 N N . GLU A 1 80 ? 27.359 4.511 -14.259 1.00 78.00 80 GLU A N 1
ATOM 571 C CA . GLU A 1 80 ? 26.884 5.889 -14.218 1.00 78.00 80 GLU A CA 1
ATOM 572 C C . GLU A 1 80 ? 25.516 5.973 -14.904 1.00 78.00 80 GLU A C 1
ATOM 574 O O . GLU A 1 80 ? 25.375 5.690 -16.095 1.00 78.00 80 GLU A O 1
ATOM 579 N N . TRP A 1 81 ? 24.478 6.329 -14.149 1.00 83.56 81 TRP A N 1
ATOM 580 C CA . TRP A 1 81 ? 23.113 6.374 -14.671 1.00 83.56 81 TRP A CA 1
ATOM 581 C C . TRP A 1 81 ? 22.834 7.682 -15.413 1.00 83.56 81 TRP A C 1
ATOM 583 O O . TRP A 1 81 ? 22.741 8.748 -14.805 1.00 83.56 81 TRP A O 1
ATOM 593 N N . ALA A 1 82 ? 22.605 7.589 -16.721 1.00 83.25 82 ALA A N 1
ATOM 594 C CA . ALA A 1 82 ? 22.132 8.701 -17.538 1.00 83.25 82 ALA A CA 1
ATOM 595 C C . ALA A 1 82 ? 20.602 8.684 -17.665 1.00 83.25 82 ALA A C 1
ATOM 597 O O . ALA A 1 82 ? 19.992 7.619 -17.784 1.00 83.25 82 ALA A O 1
ATOM 598 N N . ARG A 1 83 ? 19.974 9.867 -17.681 1.00 86.19 83 ARG A N 1
ATOM 599 C CA . ARG A 1 83 ? 18.513 10.032 -17.794 1.00 86.19 83 ARG A CA 1
ATOM 600 C C . ARG A 1 83 ? 18.123 10.763 -19.084 1.00 86.19 83 ARG A C 1
ATOM 602 O O . ARG A 1 83 ? 17.848 11.959 -19.029 1.00 86.19 83 ARG A O 1
ATOM 609 N N . PRO A 1 84 ? 18.120 10.073 -20.232 1.00 88.25 84 PRO A N 1
ATOM 610 C CA . PRO A 1 84 ? 17.531 10.625 -21.446 1.00 88.25 84 PRO A CA 1
ATOM 611 C C . PRO A 1 84 ? 16.008 10.778 -21.295 1.00 88.25 84 PRO A C 1
ATOM 613 O O . PRO A 1 84 ? 15.363 10.004 -20.584 1.00 88.25 84 PRO A O 1
ATOM 616 N N . GLU A 1 85 ? 15.422 11.743 -22.001 1.00 87.06 85 GLU A N 1
ATOM 617 C CA . GLU A 1 85 ? 13.989 12.064 -21.996 1.00 87.06 85 GLU A CA 1
ATOM 618 C C . GLU A 1 85 ? 13.122 10.920 -22.535 1.00 87.06 85 GLU A C 1
ATOM 620 O O . GLU A 1 85 ? 11.934 10.818 -22.228 1.00 87.06 85 GLU A O 1
ATOM 625 N N . GLY A 1 86 ? 13.702 10.034 -23.345 1.00 87.38 86 GLY A N 1
ATOM 626 C CA . GLY A 1 86 ? 12.978 8.909 -23.906 1.00 87.38 86 GLY A CA 1
ATOM 627 C C . GLY A 1 86 ? 13.855 7.947 -24.685 1.00 87.38 86 GLY A C 1
ATOM 628 O O . GLY A 1 86 ? 15.058 8.137 -24.881 1.00 87.38 86 GLY A O 1
ATOM 629 N N . ARG A 1 87 ? 13.221 6.889 -25.190 1.00 88.94 87 ARG A N 1
ATOM 630 C CA . ARG A 1 87 ? 13.908 5.829 -25.928 1.00 88.94 87 ARG A CA 1
ATOM 631 C C . ARG A 1 87 ? 14.631 6.331 -27.178 1.00 88.94 87 ARG A C 1
ATOM 633 O O . ARG A 1 87 ? 15.674 5.783 -27.517 1.00 88.94 87 ARG A O 1
ATOM 640 N N . ALA A 1 88 ? 14.091 7.339 -27.863 1.00 92.06 88 ALA A N 1
ATOM 641 C CA . ALA A 1 88 ? 14.723 7.911 -29.052 1.00 92.06 88 ALA A CA 1
ATOM 642 C C . ALA A 1 88 ? 16.100 8.509 -28.722 1.00 92.06 88 ALA A C 1
ATOM 644 O O . ALA A 1 88 ? 17.092 8.118 -29.330 1.00 92.06 88 ALA A O 1
ATOM 645 N N . GLU A 1 89 ? 16.174 9.362 -27.702 1.00 91.19 89 GLU A N 1
ATOM 646 C CA . GLU A 1 89 ? 17.429 9.963 -27.244 1.00 91.19 89 GLU A CA 1
ATOM 647 C C . GLU A 1 89 ? 18.413 8.905 -26.728 1.00 91.19 89 GLU A C 1
ATOM 649 O O . GLU A 1 89 ? 19.591 8.933 -27.079 1.00 91.19 89 GLU A O 1
ATOM 654 N N . ALA A 1 90 ? 17.931 7.905 -25.980 1.00 87.94 90 ALA A N 1
ATOM 655 C CA . ALA A 1 90 ? 18.773 6.799 -25.527 1.00 87.94 90 ALA A CA 1
ATOM 656 C C . ALA A 1 90 ? 19.406 6.027 -26.701 1.00 87.94 90 ALA A C 1
ATOM 658 O O . ALA A 1 90 ? 20.586 5.684 -26.659 1.00 87.94 90 ALA A O 1
ATOM 659 N N . LEU A 1 91 ? 18.640 5.765 -27.767 1.00 88.69 91 LEU A N 1
ATOM 660 C CA . LEU A 1 91 ? 19.133 5.086 -28.970 1.00 88.69 91 LEU A CA 1
ATOM 661 C C . LEU A 1 91 ? 20.146 5.935 -29.744 1.00 88.69 91 LEU A C 1
ATOM 663 O O . LEU A 1 91 ? 21.127 5.397 -30.259 1.00 88.69 91 LEU A O 1
ATOM 667 N N . GLU A 1 92 ? 19.935 7.246 -29.818 1.00 90.50 92 GLU A N 1
ATOM 668 C CA . GLU A 1 92 ? 20.909 8.148 -30.423 1.00 90.50 92 GLU A CA 1
ATOM 669 C C . GLU A 1 92 ? 22.212 8.208 -29.620 1.00 90.50 92 GLU A C 1
ATOM 671 O O . GLU A 1 92 ? 23.290 8.097 -30.207 1.00 90.50 92 GLU A O 1
ATOM 676 N N . GLY A 1 93 ? 22.125 8.309 -28.289 1.00 86.75 93 GLY A N 1
ATOM 677 C CA . GLY A 1 93 ? 23.287 8.295 -27.400 1.00 86.75 93 GLY A CA 1
ATOM 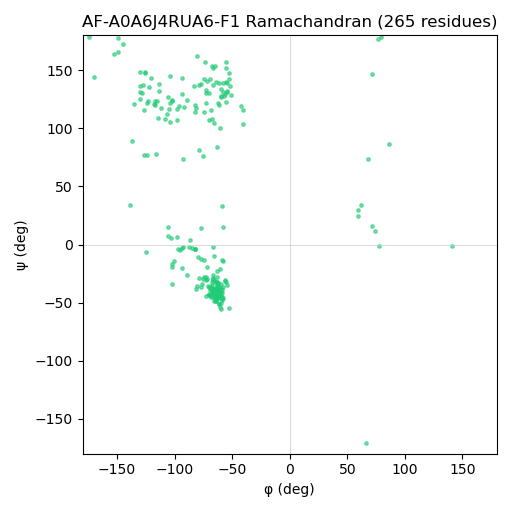678 C C . GLY A 1 93 ? 24.080 6.987 -27.490 1.00 86.75 93 GLY A C 1
ATOM 679 O O . GLY A 1 93 ? 25.309 7.009 -27.539 1.00 86.75 93 GLY A O 1
ATOM 680 N N . LEU A 1 94 ? 23.402 5.843 -27.650 1.00 80.06 94 LEU A N 1
ATOM 681 C CA . LEU A 1 94 ? 24.054 4.564 -27.970 1.00 80.06 94 LEU A CA 1
ATOM 682 C C . LEU A 1 94 ? 24.802 4.620 -29.311 1.00 80.06 94 LEU A C 1
ATOM 684 O O . LEU A 1 94 ? 25.940 4.162 -29.412 1.00 80.06 94 LEU A O 1
ATOM 688 N N . GLY A 1 95 ? 24.191 5.209 -30.344 1.00 82.56 95 GLY A N 1
ATOM 689 C CA . GLY A 1 95 ? 24.821 5.391 -31.656 1.00 82.56 95 GLY A CA 1
ATOM 690 C C . GLY A 1 95 ? 26.056 6.297 -31.615 1.00 82.56 95 GLY A C 1
ATOM 691 O O . GLY A 1 95 ? 27.022 6.060 -32.343 1.00 82.56 95 GLY A O 1
ATOM 692 N N . ARG A 1 96 ? 26.051 7.298 -30.727 1.00 88.94 96 ARG A N 1
ATOM 693 C CA . ARG A 1 96 ? 27.172 8.217 -30.477 1.00 88.94 96 ARG A CA 1
ATOM 694 C C . ARG A 1 96 ? 28.206 7.676 -29.482 1.00 88.94 96 ARG A C 1
ATOM 696 O O . ARG A 1 96 ? 29.237 8.314 -29.300 1.00 88.94 96 ARG A O 1
ATOM 703 N N . LYS A 1 97 ? 27.979 6.485 -28.907 1.00 82.75 97 LYS A N 1
ATOM 704 C CA . LYS A 1 97 ? 28.786 5.886 -27.825 1.00 82.75 97 LYS A CA 1
ATOM 705 C C . LYS A 1 97 ? 28.838 6.739 -26.549 1.00 82.75 97 LYS A C 1
ATOM 707 O O . LYS A 1 97 ? 29.778 6.621 -25.774 1.00 82.75 97 LYS A O 1
ATOM 712 N N . GLU A 1 98 ? 27.832 7.583 -26.338 1.00 84.81 98 GLU A N 1
ATOM 713 C CA . GLU A 1 98 ? 27.626 8.328 -25.088 1.00 84.81 98 GLU A CA 1
ATOM 714 C C . GLU A 1 98 ? 27.154 7.392 -23.973 1.00 84.81 98 GLU A C 1
ATOM 716 O O . GLU A 1 98 ? 27.465 7.600 -22.806 1.00 84.81 98 GLU A O 1
ATOM 721 N N . TYR A 1 99 ? 26.442 6.328 -24.351 1.00 81.88 99 TYR A N 1
ATOM 722 C CA . TYR A 1 99 ? 26.021 5.259 -23.456 1.00 81.88 99 TYR A CA 1
ATOM 723 C C . TYR A 1 99 ? 26.598 3.930 -23.933 1.00 81.88 99 TYR A C 1
ATOM 725 O O . TYR A 1 99 ? 26.659 3.653 -25.133 1.00 81.88 99 TYR A O 1
ATOM 733 N N . TYR A 1 100 ? 26.980 3.080 -22.986 1.00 80.75 100 TYR A N 1
ATOM 734 C CA . TYR A 1 100 ? 27.341 1.692 -23.253 1.00 80.75 100 TYR A CA 1
ATOM 735 C C . TYR A 1 100 ? 26.094 0.823 -23.471 1.00 80.75 100 TYR A C 1
ATOM 737 O O . TYR A 1 100 ? 26.087 -0.090 -24.298 1.00 80.75 100 TYR A O 1
ATOM 745 N N . GLY A 1 101 ? 25.022 1.114 -22.733 1.00 78.88 101 GLY A N 1
ATOM 746 C CA . GLY A 1 101 ? 23.769 0.367 -22.766 1.00 78.88 101 GLY A CA 1
ATOM 747 C C . GLY A 1 101 ? 22.573 1.232 -22.379 1.00 78.88 101 GLY A C 1
ATOM 748 O O . GLY A 1 101 ? 22.737 2.313 -21.820 1.00 78.88 101 GLY A O 1
ATOM 749 N N . ALA A 1 102 ? 21.368 0.749 -22.686 1.00 82.50 102 ALA A N 1
ATOM 750 C CA . ALA A 1 102 ? 20.121 1.379 -22.270 1.00 82.50 102 ALA A CA 1
ATOM 751 C C . ALA A 1 102 ? 19.186 0.351 -21.620 1.00 82.50 102 ALA A C 1
ATOM 753 O O . ALA A 1 102 ? 18.935 -0.719 -22.178 1.00 82.50 102 ALA A O 1
ATOM 754 N N . VAL A 1 103 ? 18.652 0.702 -20.456 1.00 83.06 103 VAL A N 1
ATOM 755 C CA . VAL A 1 103 ? 17.576 0.004 -19.757 1.00 83.06 103 VAL A CA 1
ATOM 756 C C . VAL A 1 103 ? 16.296 0.792 -20.000 1.00 83.06 103 VAL A C 1
ATOM 758 O O . VAL A 1 103 ? 16.234 1.981 -19.704 1.00 83.06 103 VAL A O 1
ATOM 761 N N . VAL A 1 104 ? 15.277 0.138 -20.555 1.00 84.81 104 VAL A N 1
ATOM 762 C CA . VAL A 1 104 ? 13.976 0.764 -20.822 1.00 84.81 104 VAL A CA 1
ATOM 763 C C . VAL A 1 104 ? 12.916 0.062 -19.989 1.00 84.81 104 VAL A C 1
ATOM 765 O O . VAL A 1 104 ? 12.700 -1.141 -20.146 1.00 84.81 104 VAL A O 1
ATOM 768 N N . ILE A 1 105 ? 12.248 0.817 -19.121 1.00 85.19 105 ILE A N 1
ATOM 769 C CA . ILE A 1 105 ? 11.055 0.376 -18.403 1.00 85.19 105 ILE A CA 1
ATOM 770 C C . ILE A 1 105 ? 9.866 0.537 -19.362 1.00 85.19 105 ILE A C 1
ATOM 772 O O . ILE A 1 105 ? 9.592 1.661 -19.787 1.00 85.19 105 ILE A O 1
ATOM 776 N N . PRO A 1 106 ? 9.175 -0.554 -19.743 1.00 84.19 106 PRO A N 1
ATOM 777 C CA . PRO A 1 106 ? 8.101 -0.497 -20.731 1.00 84.19 106 PRO A CA 1
ATOM 778 C C . PRO A 1 106 ? 6.892 0.323 -20.274 1.00 84.19 106 PRO A C 1
ATOM 780 O O . PRO A 1 106 ? 6.562 0.352 -19.091 1.00 84.19 106 PRO A O 1
ATOM 783 N N . ALA A 1 107 ? 6.146 0.866 -21.239 1.00 88.00 107 ALA A N 1
ATOM 784 C CA . ALA A 1 107 ? 4.946 1.662 -20.973 1.00 88.00 107 ALA A CA 1
ATOM 785 C C . ALA A 1 107 ? 3.809 0.937 -20.234 1.00 88.00 107 ALA A C 1
ATOM 787 O O . ALA A 1 107 ? 2.953 1.594 -19.644 1.00 88.00 107 ALA A O 1
ATOM 788 N N . ASP A 1 108 ? 3.795 -0.398 -20.282 1.00 78.69 108 ASP A N 1
ATOM 789 C CA . ASP A 1 108 ? 2.814 -1.267 -19.626 1.00 78.69 108 ASP A CA 1
ATOM 790 C C . ASP A 1 108 ? 3.380 -1.978 -18.384 1.00 78.69 108 ASP A C 1
ATOM 792 O O . ASP A 1 108 ? 2.797 -2.950 -17.900 1.00 78.69 108 ASP A O 1
ATOM 796 N N . TYR A 1 109 ? 4.525 -1.525 -17.864 1.00 83.06 109 TYR A N 1
ATOM 797 C CA . TYR A 1 109 ? 5.192 -2.158 -16.730 1.00 83.06 109 TYR A CA 1
ATOM 798 C C . TYR A 1 109 ? 4.300 -2.180 -15.487 1.00 83.06 109 TYR A C 1
ATOM 800 O O . TYR A 1 109 ? 4.001 -3.259 -14.972 1.00 83.06 109 TYR A O 1
ATOM 808 N N . SER A 1 110 ? 3.807 -1.021 -15.042 1.00 83.50 110 SER A N 1
ATOM 809 C CA . SER A 1 110 ? 2.911 -0.958 -13.886 1.00 83.50 110 SER A CA 1
ATOM 810 C C . SER A 1 110 ? 1.615 -1.725 -14.112 1.00 83.50 110 SER A C 1
ATOM 812 O O . SER A 1 110 ? 1.123 -2.361 -13.184 1.00 83.50 110 SER A O 1
ATOM 814 N N . GLU A 1 111 ? 1.079 -1.709 -15.336 1.00 79.75 111 GLU A N 1
ATOM 815 C CA . GLU A 1 111 ? -0.139 -2.446 -15.693 1.00 79.75 111 GLU A CA 1
ATOM 816 C C . GLU A 1 111 ? 0.072 -3.957 -15.569 1.00 79.75 111 GLU A C 1
ATOM 818 O O . GLU A 1 111 ? -0.781 -4.659 -15.031 1.00 79.75 111 GLU A O 1
ATOM 823 N N . LYS A 1 112 ? 1.230 -4.467 -15.998 1.00 73.62 112 LYS A N 1
ATOM 824 C CA . LYS A 1 112 ? 1.589 -5.884 -15.858 1.00 73.62 112 LYS A CA 1
ATOM 825 C C . LYS A 1 112 ? 1.815 -6.282 -14.410 1.00 73.62 112 LYS A C 1
ATOM 827 O O . LYS A 1 112 ? 1.343 -7.341 -14.006 1.00 73.62 112 LYS A O 1
ATOM 832 N N . ILE A 1 113 ? 2.505 -5.454 -13.628 1.00 71.62 113 ILE A N 1
ATOM 833 C CA . ILE A 1 113 ? 2.702 -5.718 -12.198 1.00 71.62 113 ILE A CA 1
ATOM 834 C C . ILE A 1 113 ? 1.351 -5.719 -11.472 1.00 71.62 113 ILE A C 1
ATOM 836 O O . ILE A 1 113 ? 1.054 -6.666 -10.747 1.00 71.62 113 ILE A O 1
ATOM 840 N N . ALA A 1 114 ? 0.495 -4.728 -11.733 1.00 69.88 114 ALA A N 1
ATOM 841 C CA . ALA A 1 114 ? -0.856 -4.669 -11.181 1.00 69.88 114 ALA A CA 1
ATOM 842 C C . ALA A 1 114 ? -1.725 -5.858 -11.634 1.00 69.88 114 ALA A C 1
ATOM 844 O O . ALA A 1 114 ? -2.440 -6.444 -10.829 1.00 69.88 114 ALA A O 1
ATOM 845 N N . GLY A 1 115 ? -1.627 -6.266 -12.903 1.00 60.16 115 GLY A N 1
ATOM 846 C CA . GLY A 1 115 ? -2.364 -7.407 -13.451 1.00 60.16 115 GLY A CA 1
ATOM 847 C C . GLY A 1 115 ? -1.948 -8.758 -12.860 1.00 60.16 115 GLY A C 1
ATOM 848 O O . GLY A 1 115 ? -2.780 -9.656 -12.753 1.00 60.16 115 GLY A O 1
ATOM 849 N N . VAL A 1 116 ? -0.686 -8.904 -12.443 1.00 58.47 116 VAL A N 1
ATOM 850 C CA . VAL A 1 116 ? -0.191 -10.087 -11.713 1.00 58.47 116 VAL A CA 1
ATOM 851 C C . VAL A 1 116 ? -0.583 -10.042 -10.230 1.00 58.47 116 VAL A C 1
ATOM 853 O O . VAL A 1 116 ? -0.778 -11.100 -9.636 1.00 58.47 116 VAL A O 1
ATOM 856 N N . ALA A 1 117 ? -0.733 -8.845 -9.657 1.00 55.59 117 ALA A N 1
ATOM 857 C CA . ALA A 1 117 ? -1.131 -8.629 -8.263 1.00 55.59 117 ALA A CA 1
ATOM 858 C C . ALA A 1 117 ? -2.640 -8.826 -7.992 1.00 55.59 117 ALA A C 1
ATOM 860 O O . ALA A 1 117 ? -3.039 -8.915 -6.841 1.00 55.59 117 ALA A O 1
ATOM 861 N N . GLY A 1 118 ? -3.498 -8.920 -9.018 1.00 50.12 118 GLY A N 1
ATOM 862 C CA . GLY A 1 118 ? -4.941 -9.154 -8.830 1.00 50.12 118 GLY A CA 1
ATOM 863 C C . GLY A 1 118 ? -5.700 -7.993 -8.142 1.00 50.12 118 GLY A C 1
ATOM 864 O O . GLY A 1 118 ? -5.157 -6.897 -7.998 1.00 50.12 118 GLY A O 1
ATOM 865 N N . PRO A 1 119 ? -6.989 -8.167 -7.753 1.00 51.56 119 PRO A N 1
ATOM 866 C CA . PRO A 1 119 ? -7.649 -7.253 -6.799 1.00 51.56 119 PRO A CA 1
ATOM 867 C C . PRO A 1 119 ? -6.819 -7.181 -5.503 1.00 51.56 119 PRO A C 1
ATOM 869 O O . PRO A 1 119 ? -6.076 -8.130 -5.275 1.00 51.56 119 PRO A O 1
ATOM 872 N N . PRO A 1 120 ? -6.913 -6.111 -4.673 1.00 55.28 120 PRO A N 1
ATOM 873 C CA . PRO A 1 120 ? -5.990 -5.873 -3.555 1.00 55.28 120 PRO A CA 1
ATOM 874 C C . PRO A 1 120 ? -5.660 -7.177 -2.831 1.00 55.28 120 PRO A C 1
ATOM 876 O O . PRO A 1 120 ? -6.556 -7.819 -2.288 1.00 55.28 120 PRO A O 1
ATOM 879 N N . ASP A 1 121 ? -4.389 -7.582 -2.887 1.00 60.12 121 ASP A N 1
ATOM 880 C CA . ASP A 1 121 ? -3.916 -8.889 -2.415 1.00 60.12 121 ASP A CA 1
ATOM 881 C C . ASP A 1 121 ? -4.219 -9.128 -0.923 1.00 60.12 121 ASP A C 1
ATOM 883 O O . ASP A 1 121 ? -4.121 -10.258 -0.444 1.00 60.12 121 ASP A O 1
ATOM 887 N N . ALA A 1 122 ? -4.599 -8.080 -0.183 1.00 68.69 122 ALA A N 1
ATOM 888 C CA . ALA A 1 122 ? -5.053 -8.161 1.195 1.00 68.69 122 ALA A CA 1
ATOM 889 C C . ALA A 1 122 ? -6.285 -7.263 1.450 1.00 68.69 122 ALA A C 1
ATOM 891 O O . ALA A 1 122 ? -6.124 -6.111 1.866 1.00 68.69 122 ALA A O 1
ATOM 892 N N . PRO A 1 123 ? -7.526 -7.751 1.251 1.00 80.44 123 PRO A N 1
ATOM 893 C CA . PRO A 1 123 ? -8.702 -7.152 1.874 1.00 80.44 123 PRO A CA 1
ATOM 894 C C . PRO A 1 123 ? -8.574 -7.231 3.401 1.00 80.44 123 PRO A C 1
ATOM 896 O O . PRO A 1 123 ? -8.463 -8.323 3.963 1.00 80.44 123 PRO A O 1
ATOM 899 N N . ILE A 1 124 ? -8.573 -6.083 4.076 1.00 84.50 124 ILE A N 1
ATOM 900 C CA . ILE A 1 124 ? -8.492 -5.983 5.536 1.00 84.50 124 ILE A CA 1
ATOM 901 C C . ILE A 1 124 ? -9.770 -5.329 6.052 1.00 84.50 124 ILE A C 1
ATOM 903 O O . ILE A 1 124 ? -10.129 -4.220 5.648 1.00 84.50 124 ILE A O 1
ATOM 907 N N . ALA A 1 125 ? -10.451 -6.029 6.955 1.00 88.88 125 ALA A N 1
ATOM 908 C CA . ALA A 1 125 ? -11.616 -5.500 7.640 1.00 88.88 125 ALA A CA 1
ATOM 909 C C . ALA A 1 125 ? -11.196 -4.475 8.704 1.00 88.88 125 ALA A C 1
ATOM 911 O O . ALA A 1 125 ? -10.198 -4.664 9.395 1.00 88.88 125 ALA A O 1
ATOM 912 N N . VAL A 1 126 ? -11.973 -3.413 8.870 1.00 92.00 126 VAL A N 1
ATOM 913 C CA . VAL A 1 126 ? -11.852 -2.476 9.991 1.00 92.00 126 VAL A CA 1
ATOM 914 C C . VAL A 1 126 ? -13.152 -2.537 10.777 1.00 92.00 126 VAL A C 1
ATOM 916 O O . VAL A 1 126 ? -14.219 -2.294 10.217 1.00 92.00 126 VAL A O 1
ATOM 919 N N . VAL A 1 127 ? -13.054 -2.883 12.058 1.00 93.50 127 VAL A N 1
ATOM 920 C CA . VAL A 1 127 ? -14.175 -2.932 13.000 1.00 93.50 127 VAL A CA 1
ATOM 921 C C . VAL A 1 127 ? -13.923 -1.885 14.070 1.00 93.50 127 VAL A C 1
ATOM 923 O O . VAL A 1 127 ? -12.884 -1.914 14.730 1.00 93.50 127 VAL A O 1
ATOM 926 N N . ASN A 1 128 ? -14.867 -0.965 14.239 1.00 91.50 128 ASN A N 1
ATOM 927 C CA . ASN A 1 128 ? -14.829 0.014 15.313 1.00 91.50 128 ASN A CA 1
ATOM 928 C C . ASN A 1 128 ? -15.833 -0.380 16.403 1.00 91.50 128 ASN A C 1
ATOM 930 O O . ASN A 1 128 ? -17.033 -0.228 16.198 1.00 91.50 128 ASN A O 1
ATOM 934 N N . GLU A 1 129 ? -15.355 -0.898 17.537 1.00 89.75 129 GLU A N 1
ATOM 935 C CA . GLU A 1 129 ? -16.202 -1.204 18.700 1.00 89.75 129 GLU A CA 1
ATOM 936 C C . GLU A 1 129 ? -16.204 -0.068 19.735 1.00 89.75 129 GLU A C 1
ATOM 938 O O . GLU A 1 129 ? -16.945 -0.152 20.712 1.00 89.75 129 GLU A O 1
ATOM 943 N N . ASP A 1 130 ? -15.396 0.983 19.540 1.00 90.56 130 ASP A N 1
ATOM 944 C CA . ASP A 1 130 ? -15.233 2.092 20.485 1.00 90.56 130 ASP A CA 1
ATOM 945 C C . ASP A 1 130 ? -16.573 2.748 20.835 1.00 90.56 130 ASP A C 1
ATOM 947 O O . ASP A 1 130 ? -17.282 3.269 19.972 1.00 90.56 130 ASP A O 1
ATOM 951 N N . ALA A 1 131 ? -16.893 2.777 22.128 1.00 89.62 131 ALA A N 1
ATOM 952 C CA . ALA A 1 131 ? -18.120 3.388 22.632 1.00 89.62 131 ALA A CA 1
ATOM 953 C C . ALA A 1 131 ? -18.005 4.915 22.804 1.00 89.62 131 ALA A C 1
ATOM 955 O O . ALA A 1 131 ? -18.976 5.570 23.198 1.00 89.62 131 ALA A O 1
ATOM 956 N N . GLY A 1 132 ? -16.820 5.482 22.556 1.00 85.50 132 GLY A N 1
ATOM 957 C CA . GLY A 1 132 ? -16.523 6.879 22.838 1.00 85.50 132 GL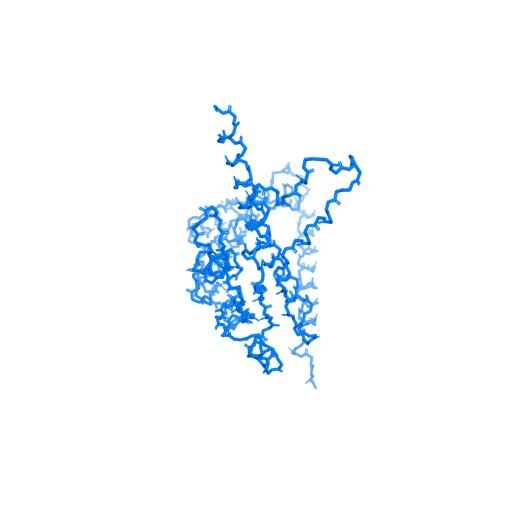Y A CA 1
ATOM 958 C C . GLY A 1 132 ? -16.268 7.148 24.322 1.00 85.50 132 GLY A C 1
ATOM 959 O O . GLY A 1 132 ? -16.346 6.273 25.191 1.00 85.50 132 GLY A O 1
ATOM 960 N N . ALA A 1 133 ? -15.925 8.394 24.635 1.00 86.31 133 ALA A N 1
ATOM 961 C CA . ALA A 1 133 ? -15.714 8.860 26.001 1.00 86.31 133 ALA A CA 1
ATOM 962 C C . ALA A 1 133 ? -16.079 10.339 26.160 1.00 86.31 133 ALA A C 1
ATOM 964 O O . ALA A 1 133 ? -16.424 11.022 25.200 1.00 86.31 133 ALA A O 1
ATOM 965 N N . GLU A 1 134 ? -15.969 10.852 27.383 1.00 83.00 134 GLU A N 1
ATOM 966 C CA . GLU A 1 134 ? -16.042 12.284 27.659 1.00 83.00 134 GLU A CA 1
ATOM 967 C C . GLU A 1 134 ? -14.693 12.792 28.166 1.00 83.00 134 GLU A C 1
ATOM 969 O O . GLU A 1 134 ? -14.104 12.226 29.089 1.00 83.00 134 GLU A O 1
ATOM 974 N N . LEU A 1 135 ? -14.218 13.899 27.594 1.00 75.56 135 LEU A N 1
ATOM 975 C CA . LEU A 1 135 ? -13.027 14.606 28.053 1.00 75.56 135 LEU A CA 1
ATOM 976 C C . LEU A 1 135 ? -13.389 16.074 28.291 1.00 75.56 135 LEU A C 1
ATOM 978 O O . LEU A 1 135 ? -13.789 16.788 27.373 1.00 75.56 135 LEU A O 1
ATOM 982 N N . GLY A 1 136 ? -13.295 16.526 29.546 1.00 76.44 136 GLY A N 1
ATOM 983 C CA . GLY A 1 136 ? -13.644 17.904 29.912 1.00 76.44 136 GLY A CA 1
ATOM 984 C C . GLY A 1 136 ? -15.112 18.267 29.646 1.00 76.44 136 GLY A C 1
ATOM 985 O O . GLY A 1 136 ? -15.398 19.398 29.257 1.00 76.44 136 GLY A O 1
ATOM 986 N N . GLY A 1 137 ? -16.034 17.308 29.808 1.00 80.00 137 GLY A N 1
ATOM 987 C CA . GLY A 1 137 ? -17.472 17.498 29.571 1.00 80.00 137 GLY A CA 1
ATOM 988 C C . GLY A 1 137 ? -17.874 17.568 28.094 1.00 80.00 137 GLY A C 1
ATOM 989 O O . GLY A 1 137 ? -18.994 17.968 27.787 1.00 80.00 137 GLY A O 1
ATOM 990 N N . LYS A 1 138 ? -16.968 17.214 27.173 1.00 82.19 138 LYS A N 1
ATOM 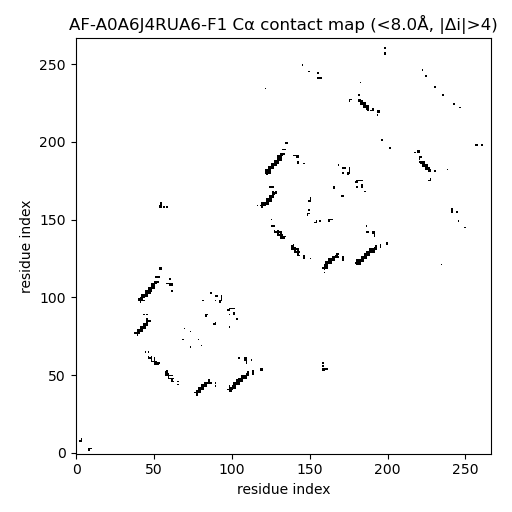991 C CA . LYS A 1 138 ? -17.249 17.105 25.738 1.00 82.19 138 LYS A CA 1
ATOM 992 C C . LYS A 1 138 ? -17.137 15.645 25.291 1.00 82.19 138 LYS A C 1
ATOM 994 O O . LYS A 1 138 ? -16.177 14.985 25.699 1.00 82.19 138 LYS A O 1
ATOM 999 N N . PRO A 1 139 ? -18.058 15.155 24.443 1.00 85.06 139 PRO A N 1
ATOM 1000 C CA . PRO A 1 139 ? -17.945 13.823 23.867 1.00 85.06 139 PRO A CA 1
ATOM 1001 C C . PRO A 1 139 ? -16.743 13.756 22.917 1.00 85.06 139 PRO A C 1
ATOM 1003 O O . PRO A 1 139 ? -16.517 14.668 22.119 1.00 85.06 139 PRO A O 1
ATOM 1006 N N . VAL A 1 140 ? -15.982 12.668 23.002 1.00 84.38 140 VAL A N 1
ATOM 1007 C CA . VAL A 1 140 ? -14.844 12.341 22.139 1.00 84.38 140 VAL A CA 1
ATOM 1008 C C . VAL A 1 140 ? -15.016 10.921 21.593 1.00 84.38 140 VAL A C 1
ATOM 1010 O O . VAL A 1 140 ? -15.282 9.996 22.352 1.00 84.38 140 VAL A O 1
ATOM 1013 N N . ASN A 1 141 ? -14.871 10.758 20.276 1.00 85.56 141 ASN A N 1
ATOM 1014 C CA . ASN A 1 141 ? -14.963 9.474 19.566 1.00 85.56 141 ASN A CA 1
ATOM 1015 C C . ASN A 1 141 ? -13.671 9.247 18.777 1.00 85.56 141 ASN A C 1
ATOM 1017 O O . ASN A 1 141 ? -13.597 9.490 17.573 1.00 85.56 141 ASN A O 1
ATOM 1021 N N . LEU A 1 142 ? -12.623 8.851 19.490 1.00 83.44 142 LEU A N 1
ATOM 1022 C CA . LEU A 1 142 ? -11.294 8.623 18.931 1.00 83.44 142 LEU A CA 1
ATOM 1023 C C . LEU A 1 142 ? -11.240 7.351 18.081 1.00 83.44 142 LEU A C 1
ATOM 1025 O O . LEU A 1 142 ? -10.451 7.296 17.139 1.00 83.44 142 LEU A O 1
ATOM 1029 N N . GLY A 1 143 ? -12.085 6.357 18.369 1.00 82.75 143 GLY A N 1
ATOM 1030 C CA . GLY A 1 143 ? -12.186 5.141 17.569 1.00 82.75 143 GLY A CA 1
ATOM 1031 C C . GLY A 1 143 ? -12.686 5.409 16.152 1.00 82.75 143 GLY A C 1
ATOM 1032 O O . GLY A 1 143 ? -12.134 4.891 15.183 1.00 82.75 143 GLY A O 1
ATOM 1033 N N . GLU A 1 144 ? -13.657 6.312 16.016 1.00 87.12 144 GLU A N 1
ATOM 1034 C CA . GLU A 1 144 ? -14.159 6.736 14.705 1.00 87.12 144 GLU A CA 1
ATOM 1035 C C . GLU A 1 144 ? -13.105 7.548 13.938 1.00 87.12 144 GLU A C 1
ATOM 1037 O O . GLU A 1 144 ? -12.927 7.374 12.733 1.00 87.12 144 GLU A O 1
ATOM 1042 N N . GLU A 1 145 ? -12.347 8.398 14.642 1.00 81.94 145 GLU A N 1
ATOM 1043 C CA . GLU A 1 145 ? -11.254 9.172 14.046 1.00 81.94 145 GLU A CA 1
ATOM 1044 C C . GLU A 1 145 ? -10.162 8.251 13.475 1.00 81.94 145 GLU A C 1
ATOM 1046 O O . GLU A 1 145 ? -9.715 8.448 12.341 1.00 81.94 145 GLU A O 1
ATOM 1051 N N . VAL A 1 146 ? -9.741 7.228 14.227 1.00 80.06 146 VAL A N 1
ATOM 1052 C CA . VAL A 1 146 ? -8.713 6.290 13.756 1.00 80.06 146 VAL A CA 1
ATOM 1053 C C . VAL A 1 146 ? -9.242 5.392 12.636 1.00 80.06 146 VAL A C 1
ATOM 1055 O O . VAL A 1 146 ? -8.555 5.243 11.624 1.00 80.06 146 VAL A O 1
ATOM 1058 N N . ALA A 1 147 ? -10.468 4.868 12.747 1.00 84.81 147 ALA A N 1
ATOM 1059 C CA . ALA A 1 147 ? -11.087 4.063 11.695 1.00 84.81 147 ALA A CA 1
ATOM 1060 C C . ALA A 1 147 ? -11.187 4.855 10.382 1.00 84.81 147 ALA A C 1
ATOM 1062 O O . ALA A 1 147 ? -10.722 4.384 9.344 1.00 84.81 147 ALA A O 1
ATOM 1063 N N . GLY A 1 148 ? -11.671 6.100 10.447 1.00 83.00 148 GLY A N 1
ATOM 1064 C CA . GLY A 1 148 ? -11.775 6.988 9.292 1.00 83.00 148 GLY A CA 1
ATOM 1065 C C . GLY A 1 148 ? -10.425 7.282 8.632 1.00 83.00 148 GLY A C 1
ATOM 1066 O O . GLY A 1 148 ? -10.323 7.240 7.405 1.00 83.00 148 GLY A O 1
ATOM 1067 N N . ARG A 1 149 ? -9.365 7.517 9.421 1.00 80.06 149 ARG A N 1
ATOM 1068 C CA . ARG A 1 149 ? -8.000 7.716 8.896 1.00 80.06 149 ARG A CA 1
ATOM 1069 C C . ARG A 1 149 ? -7.466 6.463 8.203 1.00 80.06 149 ARG A C 1
ATOM 1071 O O . ARG A 1 149 ? -6.932 6.577 7.099 1.00 80.06 149 ARG A O 1
ATOM 1078 N N . ILE A 1 150 ? -7.645 5.285 8.807 1.00 80.00 150 ILE A N 1
ATOM 1079 C CA . ILE A 1 150 ? -7.211 3.999 8.235 1.00 80.00 150 ILE A CA 1
ATOM 1080 C C . ILE A 1 150 ? -7.879 3.766 6.881 1.00 80.00 150 ILE A C 1
ATOM 1082 O O . ILE A 1 150 ? -7.191 3.435 5.918 1.00 80.00 150 ILE A O 1
ATOM 1086 N N . THR A 1 151 ? -9.194 3.980 6.794 1.00 82.69 151 THR A N 1
ATOM 1087 C CA . THR A 1 151 ? -9.979 3.730 5.577 1.00 82.69 151 THR A CA 1
ATOM 1088 C C . THR A 1 151 ? -9.911 4.864 4.551 1.00 82.69 151 THR A C 1
ATOM 1090 O O . THR A 1 151 ? -10.485 4.747 3.469 1.00 82.69 151 THR A O 1
ATOM 1093 N N . SER A 1 152 ? -9.244 5.977 4.872 1.00 80.88 152 SER A N 1
ATOM 1094 C CA . SER A 1 152 ? -9.183 7.145 3.994 1.00 80.88 152 SER A CA 1
ATOM 1095 C C . SER A 1 152 ? -8.381 6.869 2.709 1.00 80.88 152 SER A C 1
ATOM 1097 O O . SER A 1 152 ? -7.453 6.049 2.705 1.00 80.88 152 SER A O 1
ATOM 1099 N N . PRO A 1 153 ? -8.669 7.588 1.608 1.00 71.00 153 PRO A N 1
ATOM 1100 C CA . PRO A 1 153 ? -7.846 7.533 0.399 1.00 71.00 153 PRO A CA 1
ATOM 1101 C C . PRO A 1 153 ? -6.369 7.873 0.655 1.00 71.00 153 PRO A C 1
ATOM 1103 O O . PRO A 1 153 ? -5.490 7.292 0.014 1.00 71.00 153 PRO A O 1
ATOM 1106 N N . ASP A 1 154 ? -6.104 8.735 1.639 1.00 72.75 154 ASP A N 1
ATOM 1107 C CA . ASP A 1 154 ? -4.771 9.220 2.014 1.00 72.75 154 ASP A CA 1
ATOM 1108 C C . ASP A 1 154 ? -4.043 8.302 3.014 1.00 72.75 154 ASP A C 1
ATOM 1110 O O . ASP A 1 154 ? -2.934 8.602 3.450 1.00 72.75 154 ASP A O 1
ATOM 1114 N N . SER A 1 155 ? -4.641 7.160 3.369 1.00 70.44 155 SER A N 1
ATOM 1115 C CA . SER A 1 155 ? -4.029 6.147 4.231 1.00 70.44 155 SER A CA 1
ATOM 1116 C C . SER A 1 155 ? -2.666 5.694 3.694 1.00 70.44 155 SER A C 1
ATOM 1118 O O . SER A 1 155 ? -2.548 5.321 2.521 1.00 70.44 155 SER A O 1
ATOM 1120 N N . THR A 1 156 ? -1.662 5.655 4.578 1.00 68.62 156 THR A N 1
ATOM 1121 C CA . THR A 1 156 ? -0.266 5.243 4.310 1.00 68.62 156 THR A CA 1
ATOM 1122 C C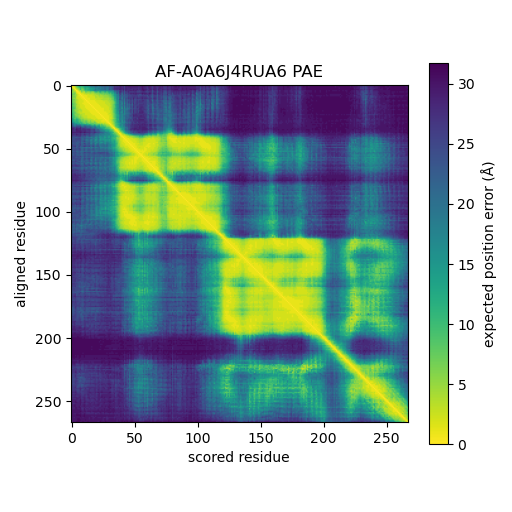 . THR A 1 156 ? -0.122 3.755 3.963 1.00 68.62 156 THR A C 1
ATOM 1124 O O . THR A 1 156 ? 0.976 3.270 3.694 1.00 68.62 156 THR A O 1
ATOM 1127 N N . ALA A 1 157 ? -1.220 2.997 3.980 1.00 66.50 157 ALA A N 1
ATOM 1128 C CA . ALA A 1 157 ? -1.218 1.589 3.617 1.00 66.50 157 ALA A CA 1
ATOM 1129 C C . ALA A 1 157 ? -0.6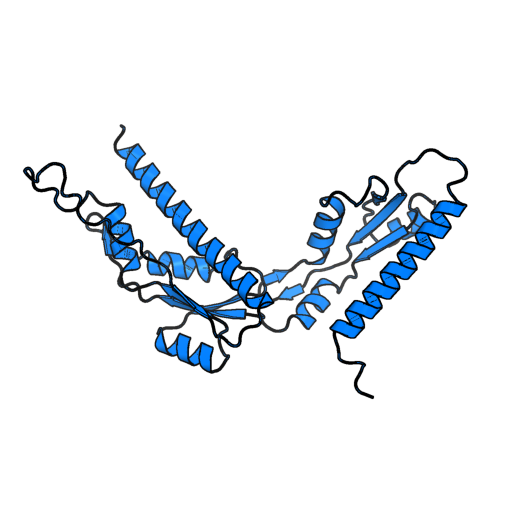97 1.377 2.177 1.00 66.50 157 ALA A C 1
ATOM 1131 O O . ALA A 1 157 ? -1.072 2.132 1.270 1.00 66.50 157 ALA A O 1
ATOM 1132 N N . PRO A 1 158 ? 0.121 0.336 1.927 1.00 65.25 158 PRO A N 1
ATOM 1133 C CA . PRO A 1 158 ? 0.552 -0.040 0.596 1.00 65.25 158 PRO A CA 1
ATOM 1134 C C . PRO A 1 158 ? -0.644 -0.225 -0.348 1.00 65.25 158 PRO A C 1
ATOM 1136 O O . PRO A 1 158 ? -1.681 -0.733 0.079 1.00 65.25 158 PRO A O 1
ATOM 1139 N N . PRO A 1 159 ? -0.495 0.074 -1.651 1.00 63.50 159 PRO A N 1
ATOM 1140 C CA . PRO A 1 159 ? -1.583 -0.019 -2.635 1.00 63.50 159 PRO A CA 1
ATOM 1141 C C . PRO A 1 159 ? -2.247 -1.399 -2.780 1.00 63.50 159 PRO A C 1
ATOM 1143 O O . PRO A 1 159 ? -3.304 -1.516 -3.390 1.00 63.50 159 PRO A O 1
ATOM 1146 N N . LEU A 1 160 ? -1.616 -2.448 -2.250 1.00 64.25 160 LEU A N 1
ATOM 1147 C CA . LEU A 1 160 ? -2.144 -3.813 -2.218 1.00 64.25 160 LEU A CA 1
ATOM 1148 C C . LEU A 1 160 ? -3.177 -4.055 -1.098 1.00 64.25 160 LEU A C 1
ATOM 1150 O O . LEU A 1 160 ? -3.819 -5.103 -1.088 1.00 64.25 160 LEU A O 1
ATOM 1154 N N . VAL A 1 161 ? -3.329 -3.119 -0.154 1.00 75.25 161 VAL A N 1
ATOM 1155 C CA . VAL A 1 161 ? -4.299 -3.208 0.944 1.00 75.25 161 VAL A CA 1
ATOM 1156 C C . VAL A 1 161 ? -5.626 -2.596 0.514 1.00 75.25 161 VAL A C 1
ATOM 1158 O O . VAL A 1 161 ? -5.690 -1.428 0.131 1.00 75.25 161 VAL A O 1
ATOM 1161 N N . GLY A 1 162 ? -6.695 -3.383 0.613 1.00 80.88 162 GLY A N 1
ATOM 1162 C CA . GLY A 1 162 ? -8.064 -2.918 0.417 1.00 80.88 162 GLY A CA 1
ATOM 1163 C C . GLY A 1 162 ? -8.789 -2.834 1.753 1.00 80.88 162 GLY A C 1
ATOM 1164 O O . GLY A 1 162 ? -9.053 -3.864 2.365 1.00 80.88 162 GLY A O 1
ATOM 1165 N N . TRP A 1 163 ? -9.125 -1.630 2.209 1.00 85.38 163 TRP A N 1
ATOM 1166 C CA . TRP A 1 163 ? -9.870 -1.450 3.454 1.00 85.38 163 TRP A CA 1
ATOM 1167 C C . TRP A 1 163 ? -11.363 -1.711 3.255 1.00 85.38 163 TRP A C 1
ATOM 1169 O O . TRP A 1 163 ? -11.954 -1.271 2.271 1.00 85.38 163 TRP A O 1
ATOM 1179 N N . THR A 1 164 ? -11.991 -2.418 4.191 1.00 87.88 164 THR A N 1
ATOM 1180 C CA . THR A 1 164 ? -13.447 -2.609 4.222 1.00 87.88 164 THR A CA 1
ATOM 1181 C C . THR A 1 164 ? -13.952 -2.408 5.639 1.00 87.88 164 THR A C 1
ATOM 1183 O O . THR A 1 164 ? -13.537 -3.119 6.548 1.00 87.88 164 THR A O 1
ATOM 1186 N N . THR A 1 165 ? -14.855 -1.454 5.842 1.00 91.38 165 THR A N 1
ATOM 1187 C CA . THR A 1 165 ? -15.511 -1.285 7.142 1.00 91.38 165 THR A CA 1
ATOM 1188 C C . THR A 1 165 ? -16.509 -2.416 7.360 1.00 91.38 165 THR A C 1
ATOM 1190 O O . THR A 1 165 ? -17.294 -2.737 6.467 1.00 91.38 165 THR A O 1
ATOM 1193 N N . VAL A 1 166 ? -16.471 -3.022 8.542 1.00 92.69 166 VAL A N 1
ATOM 1194 C CA . VAL A 1 166 ? -17.357 -4.116 8.944 1.00 92.69 166 VAL A CA 1
ATOM 1195 C C . VAL A 1 166 ? -18.014 -3.750 10.270 1.00 92.69 166 VAL A C 1
ATOM 1197 O O . VAL A 1 166 ? -17.357 -3.229 11.166 1.00 92.69 166 VAL A O 1
ATOM 1200 N N . GLU A 1 167 ? -19.316 -4.013 10.387 1.00 88.00 167 GLU A N 1
ATOM 1201 C CA . GLU A 1 167 ? -20.121 -3.561 11.530 1.00 88.00 167 GLU A CA 1
ATOM 1202 C C . GLU A 1 167 ? -19.790 -4.296 12.830 1.00 88.00 167 GLU A C 1
ATOM 1204 O O . GLU A 1 167 ? -19.832 -3.696 13.899 1.00 88.00 167 GLU A O 1
ATOM 1209 N N . THR A 1 168 ? -19.466 -5.591 12.759 1.00 89.25 168 THR A N 1
ATOM 1210 C CA . THR A 1 168 ? -19.234 -6.408 13.953 1.00 89.25 168 THR A CA 1
ATOM 1211 C C . THR A 1 168 ? -17.928 -7.186 13.874 1.00 89.25 168 THR A C 1
ATOM 1213 O O . THR A 1 168 ? -17.502 -7.645 12.809 1.00 89.25 168 THR A O 1
ATOM 1216 N N . HIS A 1 169 ? -17.310 -7.402 15.034 1.00 88.50 169 HIS A N 1
ATOM 1217 C CA . HIS A 1 169 ? -16.151 -8.282 15.167 1.00 88.50 169 HIS A CA 1
ATOM 1218 C C . HIS A 1 169 ? -16.474 -9.706 14.692 1.00 88.50 169 HIS A C 1
ATOM 1220 O O . HIS A 1 169 ? -15.667 -10.340 14.013 1.00 88.50 169 HIS A O 1
ATOM 1226 N N . GLU A 1 170 ? -17.688 -10.190 14.945 1.00 90.00 170 GLU A N 1
ATOM 1227 C CA . GLU A 1 170 ? -18.118 -11.513 14.497 1.00 90.00 170 GLU A CA 1
ATOM 1228 C C . GLU A 1 170 ? -18.198 -11.620 12.961 1.00 90.00 170 GLU A C 1
ATOM 1230 O O . GLU A 1 170 ? -17.803 -12.636 12.386 1.00 90.00 170 GLU A O 1
ATOM 1235 N N . ASP A 1 171 ? -18.651 -10.569 12.271 1.00 89.81 171 ASP A N 1
ATOM 1236 C CA . ASP A 1 171 ? -18.645 -10.508 10.804 1.00 89.81 171 ASP A CA 1
ATOM 1237 C C . ASP A 1 171 ? -17.233 -10.462 10.231 1.00 89.81 171 ASP A C 1
ATOM 1239 O O . ASP A 1 171 ? -16.957 -11.115 9.220 1.00 89.81 171 ASP A O 1
ATOM 1243 N N . ALA A 1 172 ? -16.328 -9.738 10.887 1.00 87.06 172 ALA A N 1
ATOM 1244 C CA . ALA A 1 172 ? -14.931 -9.699 10.488 1.00 87.06 172 ALA A CA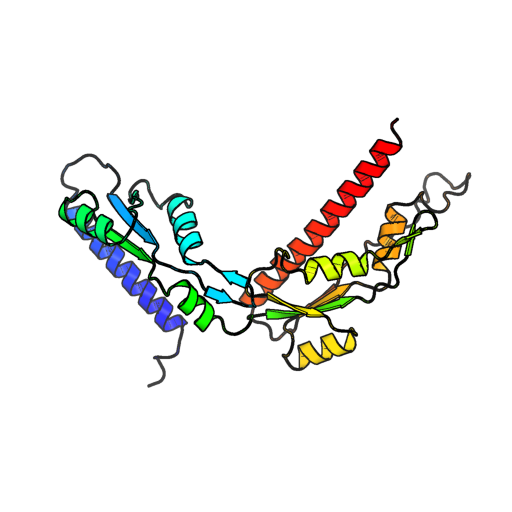 1
ATOM 1245 C C . ALA A 1 172 ? -14.273 -11.077 10.644 1.00 87.06 172 ALA A C 1
ATOM 1247 O O . ALA A 1 172 ? -13.635 -11.549 9.704 1.00 87.06 172 ALA A O 1
ATOM 1248 N N . LEU A 1 173 ? -14.507 -11.775 11.763 1.00 84.62 173 LEU A N 1
ATOM 1249 C CA . LEU A 1 173 ? -14.038 -13.149 11.977 1.00 84.62 173 LEU A CA 1
ATOM 1250 C C . LEU A 1 173 ? -14.597 -14.114 10.931 1.00 84.62 173 LEU A C 1
ATOM 1252 O O . LEU A 1 173 ? -13.830 -14.814 10.271 1.00 84.62 173 LEU A O 1
ATOM 1256 N N . ARG A 1 174 ? -15.917 -14.108 10.704 1.00 84.12 174 ARG A N 1
ATOM 1257 C CA . ARG A 1 174 ? -16.546 -14.935 9.661 1.00 84.12 174 ARG A CA 1
ATOM 1258 C C . ARG A 1 174 ? -15.985 -14.628 8.276 1.00 84.12 174 ARG A C 1
ATOM 1260 O O . ARG A 1 174 ? -15.821 -15.534 7.461 1.00 84.12 174 ARG A O 1
ATOM 1267 N N . GLY A 1 175 ? -15.720 -13.357 7.987 1.00 82.50 175 GLY A N 1
ATOM 1268 C CA . GLY A 1 175 ? -15.106 -12.932 6.736 1.00 82.50 175 GLY A CA 1
ATOM 1269 C C . GLY A 1 175 ? -13.669 -13.435 6.596 1.00 82.50 175 GLY A C 1
ATOM 1270 O O . GLY A 1 175 ? -13.304 -13.908 5.523 1.00 82.50 175 GLY A O 1
ATOM 1271 N N . ILE A 1 176 ? -12.886 -13.437 7.678 1.00 79.75 176 ILE A N 1
ATOM 1272 C CA . ILE A 1 176 ? -11.539 -14.022 7.707 1.00 79.75 176 ILE A CA 1
ATOM 1273 C C . ILE A 1 176 ? -11.588 -15.538 7.476 1.00 79.75 176 ILE A C 1
ATOM 1275 O O . ILE A 1 176 ? -10.872 -16.062 6.623 1.00 79.75 176 ILE A O 1
ATOM 1279 N N . GLU A 1 177 ? -12.461 -16.254 8.185 1.00 75.75 177 GLU A N 1
ATOM 1280 C CA . GLU A 1 177 ? -12.621 -17.710 8.057 1.00 75.75 177 GLU A CA 1
ATOM 1281 C C . GLU A 1 177 ? -13.024 -18.136 6.641 1.00 75.75 177 GLU A C 1
ATOM 1283 O O . GLU A 1 177 ? -12.568 -19.159 6.130 1.00 75.75 177 GLU A O 1
ATOM 1288 N N . ARG A 1 178 ? -13.871 -17.334 5.990 1.00 82.06 178 ARG A N 1
ATOM 1289 C CA . ARG A 1 178 ? -14.336 -17.566 4.616 1.00 82.06 178 ARG A CA 1
ATOM 1290 C C . ARG A 1 178 ? -13.345 -17.085 3.554 1.00 82.06 178 ARG A C 1
ATOM 1292 O O . ARG A 1 178 ? -13.606 -17.283 2.369 1.00 82.06 178 ARG A O 1
ATOM 1299 N N . GLY A 1 179 ? -12.241 -16.453 3.955 1.00 73.88 179 GLY A N 1
ATOM 1300 C CA . GLY A 1 179 ? -11.252 -15.868 3.048 1.00 73.88 179 GLY A CA 1
ATOM 1301 C C . GLY A 1 179 ? -11.730 -14.605 2.325 1.00 73.88 179 GLY A C 1
ATOM 1302 O O . GLY A 1 179 ? -11.128 -14.218 1.328 1.00 73.88 179 GLY A O 1
ATOM 1303 N N . ALA A 1 180 ? -12.807 -13.971 2.798 1.00 80.88 180 ALA A N 1
ATOM 1304 C CA . ALA A 1 180 ? -13.260 -12.666 2.316 1.00 80.88 180 ALA A CA 1
ATOM 1305 C C . ALA A 1 180 ? -12.341 -11.531 2.798 1.00 80.88 180 ALA A C 1
ATOM 1307 O O . ALA A 1 180 ? -12.157 -10.549 2.083 1.00 80.88 180 ALA A O 1
ATOM 1308 N N . TYR A 1 181 ? -11.733 -11.695 3.977 1.00 81.06 181 TYR A N 1
ATOM 1309 C CA . TYR A 1 181 ? -10.715 -10.800 4.525 1.00 81.06 181 TYR A CA 1
ATOM 1310 C C . TYR A 1 181 ? -9.461 -11.597 4.894 1.00 81.06 181 TYR A C 1
ATOM 1312 O O . TYR A 1 181 ? -9.540 -12.750 5.310 1.00 81.06 181 TYR A O 1
ATOM 1320 N N . TYR A 1 182 ? -8.289 -10.988 4.763 1.00 76.88 182 TYR A N 1
ATOM 1321 C CA . TYR A 1 182 ? -7.026 -11.565 5.234 1.00 76.88 182 TYR A CA 1
ATOM 1322 C C . TYR A 1 182 ? -6.815 -11.338 6.727 1.00 76.88 182 TYR A C 1
ATOM 1324 O O . TYR A 1 182 ? -6.285 -12.199 7.435 1.00 76.88 182 TYR A O 1
ATOM 1332 N N . ALA A 1 183 ? -7.208 -10.153 7.181 1.00 78.19 183 ALA A N 1
ATOM 1333 C CA . ALA A 1 183 ? -7.057 -9.699 8.545 1.00 78.19 183 ALA A CA 1
ATOM 1334 C C . ALA A 1 183 ? -8.201 -8.752 8.914 1.00 78.19 183 ALA A C 1
ATOM 1336 O O . ALA A 1 183 ? -8.912 -8.249 8.039 1.00 78.19 183 ALA A O 1
ATOM 1337 N N . ALA A 1 184 ? -8.344 -8.492 10.207 1.00 84.50 184 ALA A N 1
ATOM 1338 C CA . ALA A 1 184 ? -9.199 -7.443 10.730 1.00 84.50 184 ALA A CA 1
ATOM 1339 C C . ALA A 1 184 ? -8.424 -6.585 11.728 1.00 84.50 184 ALA A C 1
ATOM 1341 O O . ALA A 1 184 ? -7.705 -7.106 12.582 1.00 84.50 184 ALA A O 1
ATOM 1342 N N . VAL A 1 185 ? -8.591 -5.274 11.614 1.00 85.12 185 VAL A N 1
ATOM 1343 C CA . VAL A 1 185 ? -8.178 -4.294 12.613 1.00 85.12 185 VAL A CA 1
ATOM 1344 C C . VAL A 1 185 ? -9.400 -3.995 13.468 1.00 85.12 185 VAL A C 1
ATOM 1346 O O . VAL A 1 185 ? -10.414 -3.536 12.943 1.00 85.12 185 VAL A O 1
ATOM 1349 N N . VAL A 1 186 ? -9.315 -4.273 14.767 1.00 86.44 186 VAL A N 1
ATOM 1350 C CA . VAL A 1 186 ? -10.407 -4.041 15.717 1.00 86.44 186 VAL A CA 1
ATOM 1351 C C . VAL A 1 186 ? -10.007 -2.925 16.672 1.00 86.44 186 VAL A C 1
ATOM 1353 O O . VAL A 1 186 ? -9.035 -3.055 17.423 1.00 86.44 186 VAL A O 1
ATOM 1356 N N . VAL A 1 187 ? -10.756 -1.826 16.632 1.00 84.56 187 VAL A N 1
ATOM 1357 C CA . VAL A 1 187 ? -10.678 -0.757 17.630 1.00 84.56 187 VAL A CA 1
ATOM 1358 C C . VAL A 1 187 ? -11.525 -1.185 18.832 1.00 84.56 187 VAL A C 1
ATOM 1360 O O . VAL A 1 187 ? -12.715 -1.432 18.645 1.00 84.56 187 VAL A O 1
ATOM 1363 N N . PRO A 1 188 ? -10.943 -1.317 20.038 1.00 81.81 188 PRO A N 1
ATOM 1364 C CA . PRO A 1 188 ? -11.654 -1.854 21.194 1.00 81.81 188 PRO A CA 1
ATOM 1365 C C . PRO A 1 188 ? -12.670 -0.863 21.780 1.00 81.81 188 PRO A C 1
ATOM 1367 O O . PRO A 1 188 ? -12.521 0.351 21.647 1.00 81.81 188 PRO A O 1
ATOM 1370 N N . GLU A 1 189 ? -13.666 -1.391 22.497 1.00 84.69 189 GLU A N 1
ATOM 1371 C CA . GLU A 1 189 ? -14.774 -0.627 23.097 1.00 84.69 189 GLU A CA 1
ATOM 1372 C C . GLU A 1 189 ? -14.335 0.508 24.035 1.00 84.69 189 GLU A C 1
ATOM 1374 O O . GLU A 1 189 ? -15.004 1.536 24.150 1.00 84.69 189 GLU A O 1
ATOM 1379 N N . ASP A 1 190 ? -13.205 0.336 24.716 1.00 80.19 190 ASP A N 1
ATOM 1380 C CA . ASP A 1 190 ? -12.672 1.271 25.700 1.00 80.19 190 ASP A CA 1
ATOM 1381 C C . ASP A 1 190 ? -11.594 2.213 25.144 1.00 80.19 190 ASP A C 1
ATOM 1383 O O . ASP A 1 190 ? -11.032 3.005 25.906 1.00 80.19 190 ASP A O 1
ATOM 1387 N N . TYR A 1 191 ? -11.336 2.190 23.833 1.00 81.50 191 TYR A N 1
ATOM 1388 C CA . TYR A 1 191 ? -10.257 2.943 23.192 1.00 81.50 191 TYR A CA 1
ATOM 1389 C C . TYR A 1 191 ? -10.280 4.440 23.537 1.00 81.50 191 TYR A C 1
ATOM 1391 O O . TYR A 1 191 ? -9.308 4.981 24.078 1.00 81.50 191 TYR A O 1
ATOM 1399 N N . SER A 1 192 ? -11.410 5.117 23.310 1.00 80.88 192 SER A N 1
ATOM 1400 C CA . SER A 1 192 ? -11.563 6.536 23.649 1.00 80.88 192 SER A CA 1
ATOM 1401 C C . SER A 1 192 ? -11.451 6.794 25.148 1.00 80.88 192 SER A C 1
ATOM 1403 O O . SER A 1 192 ? -10.911 7.819 25.565 1.00 80.88 192 SER A O 1
ATOM 1405 N N . ARG A 1 193 ? -11.947 5.866 25.974 1.00 78.94 193 ARG A N 1
ATOM 1406 C CA . ARG A 1 193 ? -11.974 5.997 27.436 1.00 78.94 193 ARG A CA 1
ATOM 1407 C C . ARG A 1 193 ? -10.571 5.947 28.023 1.00 78.94 193 ARG A C 1
ATOM 1409 O O . ARG A 1 193 ? -10.240 6.776 28.871 1.00 78.94 193 ARG A O 1
ATOM 1416 N N . VAL A 1 194 ? -9.745 5.018 27.550 1.00 76.19 194 VAL A N 1
ATOM 1417 C CA . VAL A 1 194 ? -8.351 4.885 27.981 1.00 76.19 194 VAL A CA 1
ATOM 1418 C C . VAL A 1 194 ? -7.555 6.126 27.581 1.00 76.19 194 VAL A C 1
ATOM 1420 O O . VAL A 1 194 ? -6.910 6.738 28.432 1.00 76.19 194 VAL A O 1
ATOM 1423 N N . LEU A 1 195 ? -7.658 6.575 26.326 1.00 70.81 195 LEU A N 1
ATOM 1424 C CA . LEU A 1 195 ? -6.919 7.750 25.847 1.00 70.81 195 LEU A CA 1
ATOM 1425 C C . LEU A 1 195 ? -7.378 9.066 26.502 1.00 70.81 195 LEU A C 1
ATOM 1427 O O . LEU A 1 195 ? -6.549 9.922 26.834 1.00 70.81 195 LEU A O 1
ATOM 1431 N N . ALA A 1 196 ? -8.681 9.227 26.753 1.00 73.50 196 ALA A N 1
ATOM 1432 C CA . ALA A 1 196 ? -9.203 10.350 27.529 1.00 73.50 196 ALA A CA 1
ATOM 1433 C C . ALA A 1 196 ? -8.681 10.322 28.977 1.00 73.50 196 ALA A C 1
ATOM 1435 O O . ALA A 1 196 ? -8.307 11.365 29.516 1.00 73.50 196 ALA A O 1
ATOM 1436 N N . GLY A 1 197 ? -8.579 9.136 29.586 1.00 66.62 197 GLY A N 1
ATOM 1437 C CA . GLY A 1 197 ? -8.019 8.940 30.926 1.00 66.62 197 GLY A CA 1
ATOM 1438 C C . GLY A 1 197 ? -6.532 9.296 31.043 1.00 66.62 197 GLY A C 1
ATOM 1439 O O . GLY A 1 197 ? -6.109 9.781 32.090 1.00 66.62 197 GLY A O 1
ATOM 1440 N N . LEU A 1 198 ? -5.755 9.125 29.968 1.00 66.50 198 LEU A N 1
ATOM 1441 C CA . LEU A 1 198 ? -4.350 9.557 29.895 1.00 66.50 198 LEU A CA 1
ATOM 1442 C C . LEU A 1 198 ? -4.198 11.080 29.744 1.00 66.50 198 LEU A C 1
ATOM 1444 O O . LEU A 1 198 ? -3.192 11.644 30.171 1.00 66.50 198 LEU A O 1
ATOM 1448 N N . SER A 1 199 ? -5.192 11.742 29.144 1.00 55.88 199 SER A N 1
ATOM 1449 C CA . SER A 1 199 ? -5.176 13.185 28.853 1.00 55.88 199 SER A CA 1
ATOM 1450 C C . SER A 1 199 ? -5.838 14.034 29.951 1.00 55.88 199 SER A C 1
ATOM 1452 O O . SER A 1 199 ? -5.602 15.241 30.046 1.00 55.88 199 SER A O 1
ATOM 1454 N N . GLY A 1 200 ? -6.684 13.425 30.785 1.00 53.28 200 GLY A N 1
ATOM 1455 C CA . GLY A 1 200 ? -7.367 14.076 31.902 1.00 53.28 200 GLY A CA 1
ATOM 1456 C C . GLY A 1 200 ? -6.492 14.235 33.156 1.00 53.28 200 GLY A C 1
ATOM 1457 O O . GLY A 1 200 ? -5.465 13.572 33.306 1.00 53.28 200 GLY A O 1
ATOM 1458 N N . PRO A 1 201 ? -6.868 15.114 34.107 1.00 45.84 201 PRO A N 1
ATOM 1459 C CA . PRO A 1 201 ? -6.262 15.098 35.434 1.00 45.84 201 PRO A CA 1
ATOM 1460 C C . PRO A 1 201 ? -6.518 13.730 36.084 1.00 45.84 201 PRO A C 1
ATOM 1462 O O . PRO A 1 201 ? -7.662 13.285 36.142 1.00 45.84 201 PRO A O 1
ATOM 1465 N N . SER A 1 202 ? -5.450 13.075 36.553 1.00 40.59 202 SER A N 1
ATOM 1466 C CA . SER A 1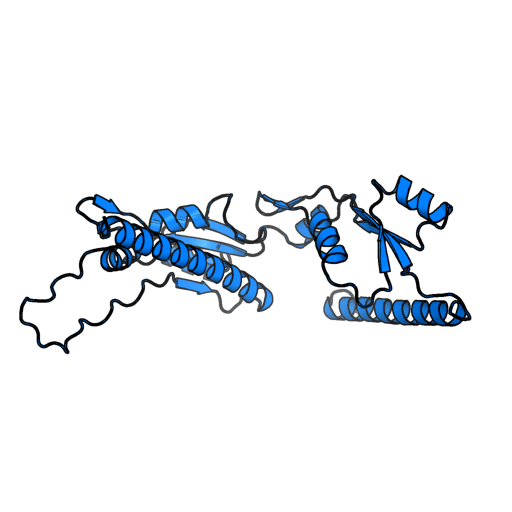 202 ? -5.493 11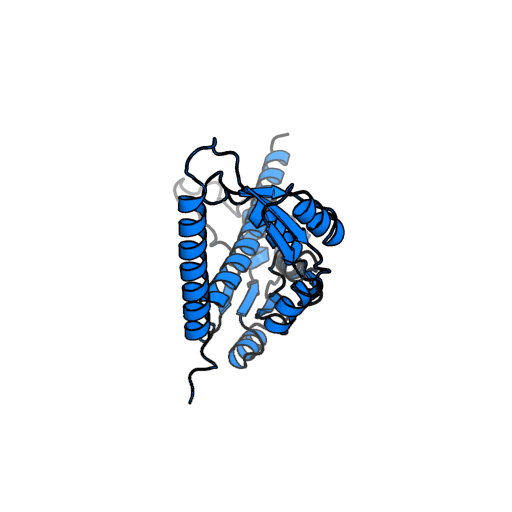.760 37.211 1.00 40.59 202 SER A CA 1
ATOM 1467 C C . SER A 1 202 ? -6.677 11.669 38.190 1.00 40.59 202 SER A C 1
ATOM 1469 O O . SER A 1 202 ? -6.736 12.482 39.123 1.00 40.59 202 SER A O 1
ATOM 1471 N N . PRO A 1 203 ? -7.636 10.741 38.001 1.00 41.12 203 PRO A N 1
ATOM 1472 C CA . PRO A 1 203 ? -8.788 10.636 38.883 1.00 41.12 203 PRO A CA 1
ATOM 1473 C C . PRO A 1 203 ? -8.330 10.209 40.279 1.00 41.12 203 PRO A C 1
ATOM 1475 O O . PRO A 1 203 ? -7.998 9.053 40.520 1.00 41.12 203 PRO A O 1
ATOM 1478 N N . GLY A 1 204 ? -8.311 11.166 41.206 1.00 45.44 204 GLY A N 1
ATOM 1479 C CA . GLY A 1 204 ? -8.232 10.909 42.639 1.00 45.44 204 GLY A CA 1
ATOM 1480 C C . GLY A 1 204 ? -6.913 10.317 43.129 1.00 45.44 204 GLY A C 1
ATOM 1481 O O . GLY A 1 204 ? -6.889 9.193 43.619 1.00 45.44 204 GLY A O 1
ATOM 1482 N N . ALA A 1 205 ? -5.847 11.118 43.176 1.00 39.22 205 ALA A N 1
ATOM 1483 C CA . ALA A 1 205 ? -4.968 10.996 44.336 1.00 39.22 205 ALA A CA 1
ATOM 1484 C C . ALA A 1 205 ? -5.757 11.561 45.534 1.00 39.22 205 ALA A C 1
ATOM 1486 O O . ALA A 1 205 ? -5.970 12.778 45.578 1.00 39.22 205 ALA A O 1
ATOM 1487 N N . PRO A 1 206 ? -6.263 10.741 46.478 1.00 42.56 206 PRO A N 1
ATOM 1488 C CA . PRO A 1 206 ? -6.819 11.294 47.700 1.00 42.56 206 PRO A CA 1
ATOM 1489 C C . PRO A 1 206 ? -5.710 12.110 48.366 1.00 42.56 206 PRO A C 1
ATOM 1491 O O . PRO A 1 206 ? -4.573 11.644 48.487 1.00 42.56 206 PRO A O 1
ATOM 1494 N N . SER A 1 207 ? -6.038 13.340 48.760 1.00 46.47 207 SER A N 1
ATOM 1495 C CA . SER A 1 207 ? -5.149 14.223 49.513 1.00 46.47 207 SER A CA 1
ATOM 1496 C C . SER A 1 207 ? -4.867 13.562 50.872 1.00 46.47 207 SER A C 1
ATOM 1498 O O . SER A 1 207 ? -5.612 13.756 51.829 1.00 46.47 207 SER A O 1
ATOM 1500 N N . GLY A 1 208 ? -3.889 12.648 50.911 1.00 48.62 208 GLY A N 1
ATOM 1501 C CA . GLY A 1 208 ? -3.603 11.783 52.061 1.00 48.62 208 GLY A CA 1
ATOM 1502 C C . GLY A 1 208 ? -3.202 10.324 51.773 1.00 48.62 208 GLY A C 1
ATOM 1503 O O . GLY A 1 208 ? -2.926 9.607 52.734 1.00 48.62 208 GLY A O 1
ATOM 1504 N N . ALA A 1 209 ? -3.143 9.843 50.521 1.00 45.31 209 ALA A N 1
ATOM 1505 C CA . ALA A 1 209 ? -2.576 8.510 50.250 1.00 45.31 209 ALA A CA 1
ATOM 1506 C C . ALA A 1 209 ? -1.072 8.460 50.605 1.00 45.31 209 ALA A C 1
ATOM 1508 O O . ALA A 1 209 ? -0.347 9.412 50.301 1.00 45.31 209 ALA A O 1
ATOM 1509 N N . PRO A 1 210 ? -0.564 7.360 51.202 1.00 47.22 210 PRO A N 1
ATOM 1510 C CA . PRO A 1 210 ? 0.872 7.173 51.383 1.00 47.22 210 PRO A CA 1
ATOM 1511 C C . PRO A 1 210 ? 1.586 7.301 50.030 1.00 47.22 210 PRO A C 1
ATOM 1513 O O . PRO A 1 210 ? 1.109 6.745 49.039 1.00 47.22 210 PRO A O 1
ATOM 1516 N N . LEU A 1 211 ? 2.743 7.972 49.998 1.00 48.78 211 LEU A N 1
ATOM 1517 C CA . LEU A 1 211 ? 3.578 8.271 48.814 1.00 48.78 211 LEU A CA 1
ATOM 1518 C C . LEU A 1 211 ? 4.070 7.041 47.999 1.00 48.78 211 LEU A C 1
ATOM 1520 O O . LEU A 1 211 ? 4.976 7.170 47.183 1.00 48.78 211 LEU A O 1
ATOM 1524 N N . GLY A 1 212 ? 3.500 5.850 48.199 1.00 48.91 212 GLY A N 1
ATOM 1525 C CA . GLY A 1 212 ? 3.858 4.604 47.515 1.00 48.91 212 GLY A CA 1
ATOM 1526 C C . GLY A 1 212 ? 2.709 3.879 46.804 1.00 48.91 212 GLY A C 1
ATOM 1527 O O . GLY A 1 212 ? 2.974 2.913 46.097 1.00 48.91 212 GLY A O 1
ATOM 1528 N N . ALA A 1 213 ? 1.450 4.311 46.942 1.00 43.25 213 ALA A N 1
ATOM 1529 C CA . ALA A 1 213 ? 0.325 3.682 46.244 1.00 43.25 213 ALA A CA 1
ATOM 1530 C C . ALA A 1 213 ? 0.057 4.396 44.913 1.00 43.25 213 ALA A C 1
ATOM 1532 O O . ALA A 1 213 ? -0.900 5.158 44.777 1.00 43.25 213 ALA A O 1
ATOM 1533 N N . ARG A 1 214 ? 0.931 4.179 43.923 1.00 44.44 214 ARG A N 1
ATOM 1534 C CA . ARG A 1 214 ? 0.607 4.539 42.538 1.00 44.44 214 ARG A CA 1
ATOM 1535 C C . ARG A 1 214 ? -0.613 3.691 42.140 1.00 44.44 214 ARG A C 1
ATOM 1537 O O . ARG A 1 214 ? -0.505 2.468 42.249 1.00 44.44 214 ARG A O 1
ATOM 1544 N N . PRO A 1 215 ? -1.758 4.272 41.729 1.00 48.25 215 PRO A N 1
ATOM 1545 C CA . PRO A 1 215 ? -2.812 3.473 41.113 1.00 48.25 215 PRO A CA 1
ATOM 1546 C C . PRO A 1 215 ? -2.188 2.674 39.957 1.00 48.25 215 PRO A C 1
ATOM 1548 O O . PRO A 1 215 ? -1.265 3.195 39.316 1.00 48.25 215 PRO A O 1
ATOM 1551 N N . PRO A 1 216 ? -2.604 1.413 39.729 1.00 46.50 216 PRO A N 1
ATOM 1552 C CA . PRO A 1 216 ? -2.079 0.635 38.615 1.00 46.50 216 PRO A CA 1
ATOM 1553 C C . PRO A 1 216 ? -2.207 1.484 37.351 1.00 46.50 216 PRO A C 1
ATOM 1555 O O . PRO A 1 216 ? -3.257 2.086 37.115 1.00 46.50 216 PRO A O 1
ATOM 1558 N N . ALA A 1 217 ? -1.105 1.626 36.611 1.00 47.91 217 ALA A N 1
ATOM 1559 C CA . ALA A 1 217 ? -1.132 2.362 35.357 1.00 47.91 217 ALA A CA 1
ATOM 1560 C C . ALA A 1 217 ? -2.231 1.741 34.481 1.00 47.91 217 ALA A C 1
ATOM 1562 O O . ALA A 1 217 ? -2.272 0.510 34.401 1.00 47.91 217 ALA A O 1
ATOM 1563 N N . PRO A 1 218 ? -3.139 2.540 33.891 1.00 50.00 218 PRO A N 1
ATOM 1564 C CA . PRO A 1 218 ? -4.110 1.987 32.961 1.00 50.00 218 PRO A CA 1
ATOM 1565 C C . PRO A 1 218 ? -3.341 1.267 31.851 1.00 50.00 218 PRO A C 1
ATOM 1567 O O . PRO A 1 218 ? -2.376 1.820 31.314 1.00 50.00 218 PRO A O 1
ATOM 1570 N N . GLU A 1 219 ? -3.719 0.022 31.561 1.00 51.69 219 GLU A N 1
ATOM 1571 C CA . GLU A 1 219 ? -3.157 -0.699 30.420 1.00 51.69 219 GLU A CA 1
ATOM 1572 C C . GLU A 1 219 ? -3.481 0.100 29.144 1.00 51.69 219 GLU A C 1
ATOM 1574 O O . GLU A 1 219 ? -4.598 0.616 29.019 1.00 51.69 219 GLU A O 1
ATOM 1579 N N . PRO A 1 220 ? -2.511 0.303 28.235 1.00 52.22 220 PRO A N 1
ATOM 1580 C CA . PRO A 1 220 ? -2.751 1.061 27.016 1.00 52.22 220 PRO A CA 1
ATOM 1581 C C . PRO A 1 220 ? -3.824 0.358 26.178 1.00 52.22 220 PRO A C 1
ATOM 1583 O O . PRO A 1 220 ? -3.819 -0.864 26.057 1.00 52.22 220 PRO A O 1
ATOM 1586 N N . ALA A 1 221 ? -4.740 1.124 25.582 1.00 54.59 221 ALA A N 1
ATOM 1587 C CA . ALA A 1 221 ? -5.703 0.562 24.645 1.00 54.59 221 ALA A CA 1
ATOM 1588 C C . ALA A 1 221 ? -4.955 0.090 23.393 1.00 54.59 221 ALA A C 1
ATOM 1590 O O . ALA A 1 221 ? -4.466 0.900 22.602 1.00 54.59 221 ALA A O 1
ATOM 1591 N N . GLU A 1 222 ? -4.851 -1.225 23.229 1.00 65.69 222 GLU A N 1
ATOM 1592 C CA . GLU A 1 222 ? -4.194 -1.843 22.084 1.00 65.69 222 GLU A CA 1
ATOM 1593 C C . GLU A 1 222 ? -5.221 -2.115 20.983 1.00 65.69 222 GLU A C 1
ATOM 1595 O O . GLU A 1 222 ? -6.168 -2.886 21.161 1.00 65.69 222 GLU A O 1
ATOM 1600 N N . ILE A 1 223 ? -5.026 -1.488 19.821 1.00 64.62 223 ILE A N 1
ATOM 1601 C CA . ILE A 1 223 ? -5.737 -1.878 18.600 1.00 64.62 223 ILE A CA 1
ATOM 1602 C C . ILE A 1 223 ? -5.371 -3.337 18.325 1.00 64.62 223 ILE A C 1
ATOM 1604 O O . ILE A 1 223 ? -4.194 -3.683 18.300 1.00 64.62 223 ILE A O 1
ATOM 1608 N N . LYS A 1 224 ? -6.358 -4.213 18.137 1.00 72.69 224 LYS A N 1
ATOM 1609 C CA . LYS A 1 224 ? -6.095 -5.643 17.932 1.00 72.69 224 LYS A CA 1
ATOM 1610 C C . LYS A 1 224 ? -6.010 -5.951 16.446 1.00 72.69 224 LYS A C 1
ATOM 1612 O O . LYS A 1 224 ? -6.910 -5.603 15.684 1.00 72.69 224 LYS A O 1
ATOM 1617 N N . LEU A 1 225 ? -4.944 -6.644 16.049 1.00 72.81 225 LEU A N 1
ATOM 1618 C CA . LEU A 1 225 ? -4.807 -7.224 14.718 1.00 72.81 225 LEU A CA 1
ATOM 1619 C C . LEU A 1 225 ? -5.185 -8.706 14.767 1.00 72.81 225 LEU A C 1
ATOM 1621 O O . LEU A 1 225 ? -4.521 -9.507 15.422 1.00 72.81 225 LEU A O 1
ATOM 1625 N N . LEU A 1 226 ? -6.238 -9.074 14.046 1.00 70.38 226 LEU A N 1
ATOM 1626 C CA . LEU A 1 226 ? -6.668 -10.458 13.872 1.00 70.38 226 LEU A CA 1
ATOM 1627 C C . LEU A 1 226 ? -6.213 -10.939 12.496 1.00 70.38 226 LEU A C 1
ATOM 1629 O O . LEU A 1 226 ? -6.549 -10.315 11.494 1.00 70.38 226 LEU A O 1
ATOM 1633 N N . THR A 1 227 ? -5.466 -12.041 12.426 1.00 61.66 227 THR A N 1
ATOM 1634 C CA . THR A 1 227 ? -4.974 -12.613 11.161 1.00 61.66 227 THR A CA 1
ATOM 1635 C C . THR A 1 227 ? -5.375 -14.082 11.039 1.00 61.66 227 THR A C 1
ATOM 1637 O O . THR A 1 227 ? -5.494 -14.793 12.038 1.00 61.66 227 THR A O 1
ATOM 1640 N N . SER A 1 228 ? -5.600 -14.560 9.811 1.00 56.25 228 SER A N 1
ATOM 1641 C CA . SER A 1 228 ? -5.812 -15.995 9.586 1.00 56.25 228 SER A CA 1
ATOM 1642 C C . SER A 1 228 ? -4.482 -16.762 9.642 1.00 56.25 228 SER A C 1
ATOM 1644 O O . SER A 1 228 ? -3.509 -16.347 9.008 1.00 56.25 228 SER A O 1
ATOM 1646 N N . PRO A 1 229 ? -4.429 -17.947 10.284 1.00 57.47 229 PRO A N 1
ATOM 1647 C CA . PRO A 1 229 ? -3.239 -18.802 10.268 1.00 57.47 229 PRO A CA 1
ATOM 1648 C C . PRO A 1 229 ? -2.911 -19.366 8.873 1.00 57.47 229 PRO A C 1
ATOM 1650 O O . PRO A 1 229 ? -1.847 -19.945 8.677 1.00 57.47 229 PRO A O 1
ATOM 1653 N N . SER A 1 230 ? -3.812 -19.209 7.895 1.00 48.00 230 SER A N 1
ATOM 1654 C CA . SER A 1 230 ? -3.617 -19.678 6.515 1.00 48.00 230 SER A CA 1
ATOM 1655 C C . SER A 1 230 ? -2.906 -18.658 5.612 1.00 48.00 230 SER A C 1
ATOM 1657 O O . SER A 1 230 ? -2.664 -18.940 4.436 1.00 48.00 230 SER A O 1
ATOM 1659 N N . VAL A 1 231 ? -2.580 -17.469 6.132 1.00 56.38 231 VAL A N 1
ATOM 1660 C CA . VAL A 1 231 ? -1.920 -16.397 5.374 1.00 56.38 231 VAL A CA 1
ATOM 1661 C C . VAL A 1 231 ? -0.455 -16.751 5.096 1.00 56.38 231 VAL A C 1
ATOM 1663 O O . VAL A 1 231 ? 0.248 -17.325 5.926 1.00 56.38 231 VAL A O 1
ATOM 1666 N N . ARG A 1 232 ? 0.025 -16.424 3.890 1.00 50.81 232 ARG A N 1
ATOM 1667 C CA . ARG A 1 232 ? 1.420 -16.668 3.493 1.00 50.81 232 ARG A CA 1
ATOM 1668 C C . ARG A 1 232 ? 2.368 -15.742 4.272 1.00 50.81 232 ARG A C 1
ATOM 1670 O O . ARG A 1 232 ? 2.061 -14.557 4.382 1.00 50.81 232 ARG A O 1
ATOM 1677 N N . PRO A 1 233 ? 3.567 -16.201 4.681 1.00 55.97 233 PRO A N 1
ATOM 1678 C CA . PRO A 1 233 ? 4.495 -15.396 5.487 1.00 55.97 233 PRO A CA 1
ATOM 1679 C C . PRO A 1 233 ? 4.866 -14.028 4.888 1.00 55.97 233 PRO A C 1
ATOM 1681 O O . PRO A 1 233 ? 5.015 -13.050 5.611 1.00 55.97 233 PRO A O 1
ATOM 1684 N N . SER A 1 234 ? 4.979 -13.936 3.559 1.00 45.16 234 SER A N 1
ATOM 1685 C CA . SER A 1 234 ? 5.272 -12.680 2.852 1.00 45.16 234 SER A CA 1
ATOM 1686 C C . SER A 1 234 ? 4.147 -11.646 2.959 1.00 45.16 234 SER A C 1
ATOM 1688 O O . SER A 1 234 ? 4.413 -10.450 2.952 1.00 45.16 234 SER A O 1
ATOM 1690 N N . THR A 1 235 ? 2.897 -12.098 3.066 1.00 52.19 235 THR A N 1
ATOM 1691 C CA . THR A 1 235 ? 1.719 -11.237 3.230 1.00 52.19 235 THR A CA 1
ATOM 1692 C C . THR A 1 235 ? 1.575 -10.799 4.687 1.00 52.19 235 THR A C 1
ATOM 1694 O O . THR A 1 235 ? 1.236 -9.649 4.945 1.00 52.19 235 THR A O 1
ATOM 1697 N N . THR A 1 236 ? 1.923 -11.670 5.641 1.00 60.75 236 THR A N 1
ATOM 1698 C CA . THR A 1 236 ? 1.957 -11.340 7.075 1.00 60.75 236 THR A CA 1
ATOM 1699 C C . THR A 1 236 ? 2.891 -10.166 7.367 1.00 60.75 236 THR A C 1
ATOM 1701 O O . THR A 1 236 ? 2.471 -9.217 8.018 1.00 60.75 236 THR A O 1
ATOM 1704 N N . GLY A 1 237 ? 4.107 -10.160 6.806 1.00 57.50 237 GLY A N 1
ATOM 1705 C CA . GLY A 1 237 ? 5.053 -9.055 7.013 1.00 57.50 237 GLY A CA 1
ATOM 1706 C C . GLY A 1 237 ? 4.567 -7.705 6.463 1.00 57.50 237 GLY A C 1
ATOM 1707 O O . GLY A 1 237 ? 4.846 -6.660 7.045 1.00 57.50 237 GLY A O 1
ATOM 1708 N N . LEU A 1 238 ? 3.790 -7.704 5.373 1.00 58.00 238 LEU A N 1
ATOM 1709 C CA . LEU A 1 238 ? 3.165 -6.481 4.853 1.00 58.00 238 LEU A CA 1
ATOM 1710 C C . LEU A 1 238 ? 2.068 -5.972 5.795 1.00 58.00 238 LEU A C 1
ATOM 1712 O O . LEU A 1 238 ? 2.013 -4.777 6.069 1.00 58.00 238 LEU A O 1
ATOM 1716 N N . ILE A 1 239 ? 1.228 -6.871 6.316 1.00 59.28 239 ILE A N 1
ATOM 1717 C CA . ILE A 1 239 ? 0.153 -6.534 7.259 1.00 59.28 239 ILE A CA 1
ATOM 1718 C C . ILE A 1 239 ? 0.735 -5.997 8.574 1.00 59.28 239 ILE A C 1
ATOM 1720 O O . ILE A 1 239 ? 0.253 -4.990 9.084 1.00 59.28 239 ILE A O 1
ATOM 1724 N N . GLU A 1 240 ? 1.796 -6.614 9.096 1.00 65.69 240 GLU A N 1
ATOM 1725 C CA . GLU A 1 240 ? 2.473 -6.162 10.318 1.00 65.69 240 GLU A CA 1
ATOM 1726 C C . GLU A 1 240 ? 3.126 -4.786 10.144 1.00 65.69 240 GLU A C 1
ATOM 1728 O O . GLU A 1 240 ? 3.004 -3.940 11.026 1.00 65.69 240 GLU A O 1
ATOM 1733 N N . ASN A 1 241 ? 3.743 -4.511 8.990 1.00 61.84 241 ASN A N 1
ATOM 1734 C CA . ASN A 1 241 ? 4.298 -3.187 8.693 1.00 61.84 241 ASN A CA 1
ATOM 1735 C C . ASN A 1 241 ? 3.208 -2.106 8.607 1.00 61.84 241 ASN A C 1
ATOM 1737 O O . ASN A 1 241 ? 3.394 -1.000 9.114 1.00 61.84 241 ASN A O 1
ATOM 1741 N N . VAL A 1 242 ? 2.055 -2.422 8.008 1.00 62.88 242 VAL A N 1
ATOM 1742 C CA . VAL A 1 242 ? 0.896 -1.512 7.949 1.00 62.88 242 VAL A CA 1
ATOM 1743 C C . VAL A 1 242 ? 0.336 -1.247 9.336 1.00 62.88 242 VAL A C 1
ATOM 1745 O O . VAL A 1 242 ? 0.109 -0.097 9.704 1.00 62.88 242 VAL A O 1
ATOM 1748 N N . PHE A 1 243 ? 0.139 -2.308 10.111 1.00 65.44 243 PHE A N 1
ATOM 1749 C CA . PHE A 1 243 ? -0.360 -2.223 11.472 1.00 65.44 243 PHE A CA 1
ATOM 1750 C C . PHE A 1 243 ? 0.591 -1.423 12.372 1.00 65.44 243 PHE A C 1
ATOM 1752 O O . PHE A 1 243 ? 0.145 -0.534 13.092 1.00 65.44 243 PHE A O 1
ATOM 1759 N N . SER A 1 244 ? 1.902 -1.649 12.257 1.00 65.06 244 SER A N 1
ATOM 1760 C CA . SER A 1 244 ? 2.931 -0.863 12.946 1.00 65.06 244 SER A CA 1
ATOM 1761 C C . SER A 1 244 ? 2.878 0.619 12.559 1.00 65.06 244 SER A C 1
ATOM 1763 O O . SER A 1 244 ? 2.946 1.479 13.431 1.00 65.06 244 SER A O 1
ATOM 1765 N N . GLY A 1 245 ? 2.656 0.941 11.279 1.00 59.59 245 GLY A N 1
ATOM 1766 C CA . GLY A 1 245 ? 2.453 2.323 10.830 1.00 59.59 245 GLY A CA 1
ATOM 1767 C C . GLY A 1 245 ? 1.211 2.988 11.438 1.00 59.59 245 GLY A C 1
ATOM 1768 O O . GLY A 1 245 ? 1.265 4.152 11.830 1.00 59.59 245 GLY A O 1
ATOM 1769 N N . ILE A 1 246 ? 0.108 2.246 11.575 1.00 60.97 246 ILE A N 1
ATOM 1770 C CA . ILE A 1 246 ? -1.123 2.724 12.228 1.00 60.97 246 ILE A CA 1
ATOM 1771 C C . ILE A 1 246 ? -0.877 2.971 13.725 1.00 60.97 246 ILE A C 1
ATOM 1773 O O . ILE A 1 246 ? -1.206 4.042 14.232 1.00 60.97 246 ILE A O 1
ATOM 1777 N N . VAL A 1 247 ? -0.259 2.014 14.426 1.00 59.41 247 VAL A N 1
ATOM 1778 C CA . VAL A 1 247 ? 0.080 2.138 15.856 1.00 59.41 247 VAL A CA 1
ATOM 1779 C C . VAL A 1 247 ? 1.090 3.269 16.095 1.00 59.41 247 VAL A C 1
ATOM 1781 O O . VAL A 1 247 ? 0.950 4.024 17.059 1.00 59.41 247 VAL A O 1
ATOM 1784 N N . GLY A 1 248 ? 2.059 3.450 15.195 1.00 57.66 248 GLY A N 1
ATOM 1785 C CA . GLY A 1 248 ? 3.010 4.562 15.220 1.00 57.66 248 GLY A CA 1
ATOM 1786 C C . GLY A 1 248 ? 2.312 5.915 15.083 1.00 57.66 248 GLY A C 1
ATOM 1787 O O . GLY A 1 248 ? 2.463 6.768 15.953 1.00 57.66 248 GLY A O 1
ATOM 1788 N N . GLY A 1 249 ? 1.448 6.080 14.076 1.00 56.72 249 GLY A N 1
ATOM 1789 C CA . GLY A 1 249 ? 0.707 7.331 13.868 1.00 56.72 249 GLY A CA 1
ATOM 1790 C C . GLY A 1 249 ? -0.246 7.696 15.017 1.00 56.72 249 GLY A C 1
ATOM 1791 O O . GLY A 1 249 ? -0.410 8.873 15.340 1.00 56.72 249 GLY A O 1
ATOM 1792 N N . VAL A 1 250 ? -0.846 6.703 15.685 1.00 55.50 250 VAL A N 1
ATOM 1793 C CA . VAL A 1 250 ? -1.633 6.907 16.919 1.00 55.50 250 VAL A CA 1
ATOM 1794 C C . VAL A 1 250 ? -0.744 7.355 18.090 1.00 55.50 250 VAL A C 1
ATOM 1796 O O . VAL A 1 250 ? -1.137 8.224 18.877 1.00 55.50 250 VAL A O 1
ATOM 1799 N N . SER A 1 251 ? 0.462 6.794 18.204 1.00 49.47 251 SER A N 1
ATOM 1800 C CA . SER A 1 251 ? 1.428 7.148 19.254 1.00 49.47 251 SER A CA 1
ATOM 1801 C C . SER A 1 251 ? 1.954 8.579 19.087 1.00 49.47 251 SER A C 1
ATOM 1803 O O . SER A 1 251 ? 2.075 9.314 20.073 1.00 49.47 251 SER A O 1
ATOM 1805 N N . ASP A 1 252 ? 2.182 9.011 17.846 1.00 52.66 252 ASP A N 1
ATOM 1806 C CA . ASP A 1 252 ? 2.598 10.380 17.528 1.00 52.66 252 ASP A CA 1
ATOM 1807 C C . ASP A 1 252 ? 1.492 11.393 17.861 1.00 52.66 252 ASP A C 1
ATOM 1809 O O . ASP A 1 252 ? 1.735 12.370 18.571 1.00 52.66 252 ASP A O 1
ATOM 1813 N N . ALA A 1 253 ? 0.242 11.115 17.470 1.00 48.50 253 ALA A N 1
ATOM 1814 C CA . ALA A 1 253 ? -0.903 11.973 17.793 1.00 48.50 253 ALA A CA 1
ATOM 1815 C C . ALA A 1 253 ? -1.158 12.087 19.311 1.00 48.50 253 ALA A C 1
ATOM 1817 O O . ALA A 1 253 ? -1.590 13.130 19.810 1.00 48.50 253 ALA A O 1
ATOM 1818 N N . THR A 1 254 ? -0.876 11.021 20.066 1.00 50.62 254 THR A N 1
ATOM 1819 C CA . THR A 1 254 ? -0.949 11.030 21.536 1.00 50.62 254 THR A CA 1
ATOM 1820 C C . THR A 1 254 ? 0.170 11.886 22.130 1.00 50.62 254 THR A C 1
ATOM 1822 O O . THR A 1 254 ? -0.088 12.708 23.011 1.00 50.62 254 THR A O 1
ATOM 1825 N N . SER A 1 255 ? 1.393 11.761 21.606 1.00 47.44 255 SER A N 1
ATOM 1826 C CA . SER A 1 255 ? 2.538 12.591 21.996 1.00 47.44 255 SER A CA 1
ATOM 1827 C C . SER A 1 255 ? 2.268 14.080 21.765 1.00 47.44 255 SER A C 1
ATOM 1829 O O . SER A 1 255 ? 2.496 14.886 22.665 1.00 47.44 255 SER A O 1
ATOM 1831 N N . GLU A 1 256 ? 1.708 14.456 20.614 1.00 54.88 256 GLU A N 1
ATOM 1832 C CA . GLU A 1 256 ? 1.356 15.848 20.307 1.00 54.88 256 GLU A CA 1
ATOM 1833 C C . GLU A 1 256 ? 0.309 16.421 21.268 1.00 54.88 256 GLU A C 1
ATOM 1835 O O . GLU A 1 256 ? 0.453 17.550 21.736 1.00 54.88 256 GLU A O 1
ATOM 1840 N N . ARG A 1 257 ? -0.723 15.644 21.624 1.00 49.53 257 ARG A N 1
ATOM 1841 C CA . ARG A 1 257 ? -1.758 16.079 22.579 1.00 49.53 257 ARG A CA 1
ATOM 1842 C C . ARG A 1 257 ? -1.210 16.218 24.003 1.00 49.53 257 ARG A C 1
ATOM 1844 O O . ARG A 1 257 ? -1.580 17.158 24.707 1.00 49.53 257 ARG A O 1
ATOM 1851 N N . VAL A 1 258 ? -0.292 15.338 24.415 1.00 51.44 258 VAL A N 1
ATOM 1852 C CA . VAL A 1 258 ? 0.423 15.451 25.699 1.00 51.44 258 VAL A CA 1
ATOM 1853 C C . VAL A 1 258 ? 1.317 16.694 25.713 1.00 51.44 258 VAL A C 1
ATOM 1855 O O . VAL A 1 258 ? 1.296 17.450 26.683 1.00 51.44 258 VAL A O 1
ATOM 1858 N N . LEU A 1 259 ? 2.055 16.955 24.632 1.00 51.97 259 LEU A N 1
ATOM 1859 C CA . LEU A 1 259 ? 2.905 18.141 24.499 1.00 51.97 259 LEU A CA 1
ATOM 1860 C C . LEU A 1 259 ? 2.085 19.441 24.463 1.00 51.97 259 LEU A C 1
ATOM 1862 O O . LEU A 1 259 ? 2.444 20.406 25.140 1.00 51.97 259 LEU A O 1
ATOM 1866 N N . ALA A 1 260 ? 0.949 19.457 23.761 1.00 53.72 260 ALA A N 1
ATOM 1867 C CA . ALA A 1 260 ? 0.027 20.591 23.732 1.00 53.72 260 ALA A CA 1
ATOM 1868 C C . ALA A 1 260 ? -0.544 20.892 25.130 1.00 53.72 260 ALA A C 1
ATOM 1870 O O . ALA A 1 260 ? -0.492 22.036 25.585 1.00 53.72 260 ALA A O 1
ATOM 1871 N N . GLY A 1 261 ? -0.978 19.863 25.867 1.00 49.78 261 GLY A N 1
ATOM 1872 C CA . GLY A 1 261 ? -1.470 20.010 27.241 1.00 49.78 261 GLY A CA 1
ATOM 1873 C C . GLY A 1 261 ? -0.399 20.438 28.255 1.00 49.78 261 GLY A C 1
ATOM 1874 O O . GLY A 1 261 ? -0.724 21.065 29.265 1.00 49.78 261 GLY A O 1
ATOM 1875 N N . LEU A 1 262 ? 0.881 20.140 28.000 1.00 49.66 262 LEU A N 1
ATOM 1876 C CA . LEU A 1 262 ? 2.005 20.654 28.793 1.00 49.66 262 LEU A CA 1
ATOM 1877 C C . LEU A 1 262 ? 2.315 22.124 28.468 1.00 49.66 262 LEU A C 1
ATOM 1879 O O . LEU A 1 262 ? 2.677 22.873 29.374 1.00 49.66 262 LEU A O 1
ATOM 1883 N N . SER A 1 263 ? 2.129 22.551 27.215 1.00 54.31 263 SER A N 1
ATOM 1884 C CA . SER A 1 263 ? 2.347 23.942 26.791 1.00 54.31 263 SER A CA 1
ATOM 1885 C C . SER A 1 263 ? 1.295 24.913 27.344 1.00 54.31 263 SER A C 1
ATOM 1887 O O . SER A 1 263 ? 1.645 26.007 27.778 1.00 54.31 263 SER A O 1
ATOM 1889 N N . GLU A 1 264 ? 0.030 24.490 27.445 1.00 50.16 264 GLU A N 1
ATOM 1890 C CA . GLU A 1 264 ? -1.050 25.299 28.035 1.00 50.16 264 GLU A CA 1
ATOM 1891 C C . GLU A 1 264 ? -0.940 25.448 29.562 1.00 50.16 264 GLU A C 1
ATOM 1893 O O . GLU A 1 264 ? -1.522 26.362 30.138 1.00 50.16 264 GLU A O 1
ATOM 1898 N N . ARG A 1 265 ? -0.186 24.570 30.239 1.00 47.38 265 ARG A N 1
ATOM 1899 C CA . ARG A 1 265 ? 0.045 24.628 31.696 1.00 47.38 265 ARG A CA 1
ATOM 1900 C C . ARG A 1 265 ? 1.314 25.393 32.090 1.00 47.38 265 ARG A C 1
ATOM 1902 O O . ARG A 1 265 ? 1.588 25.519 33.282 1.00 47.38 265 ARG A O 1
ATOM 1909 N N . GLY A 1 266 ? 2.095 25.857 31.112 1.00 45.47 266 GLY A N 1
ATOM 1910 C CA . GLY A 1 266 ? 3.362 26.568 31.305 1.00 45.47 266 GLY A CA 1
ATOM 1911 C C . GLY A 1 266 ? 3.314 28.081 31.052 1.00 45.47 266 GLY A C 1
ATOM 1912 O O . GLY A 1 266 ? 4.379 28.698 31.045 1.00 45.47 266 GLY A O 1
ATOM 1913 N N . ALA A 1 267 ? 2.128 28.661 30.833 1.00 39.25 267 ALA A N 1
ATOM 1914 C CA . ALA A 1 267 ? 1.908 30.094 30.604 1.00 39.25 267 ALA A CA 1
ATOM 1915 C C . ALA A 1 267 ? 1.105 30.744 31.740 1.00 39.25 267 ALA A C 1
ATOM 1917 O O . ALA A 1 267 ? 0.194 30.075 32.280 1.00 39.25 267 ALA A O 1
#

Radius of gyration: 27.37 Å; Cα contacts (8 Å, |Δi|>4): 347; chains: 1; bounding box: 65×63×84 Å

Organism: NCBI:txid349277

Foldseek 3Di:
DPQVPDVVSVVVVVVVVVVVVVVVVVVVCVVVPPDDDQQAAEEEEAELAPFDAALNDTGGVSVVCVVCVVVPPPPDNRYDYDYDHHPVVNVVCVVVVVHPYYDYHDHCNNVVVRVVLPHLVFEEEEEQLAPFDDAPNDTGDVSVVLSCQCQDPPQPADSSYHYDYDHDPVVNVVCCVVVVGQKYWYQDHCQNVLLSCVLHDPPDPDPDDPPPCDPPRPDHRDGDIGGDPPDDPVVVVSVVVSSVVSVVVVVVVSVVSVVVSVVVVPD

Secondary structure (DSSP, 8-state):
---TT-HHHHHHHHHHHHHHHHHHHHHHHHHH-SS-----EEEEEEE----EEETTEEE-HHHHHHHHHHHS--SSTTEEEE--SSHHHHHHHHHTTS-SEEEEE-TTHHHHHHHHH-S-SEEEEEEE----EEETTEEE-HHHHHHHHHHSTT--S-TTEEEEE-S-HHHHHHHHHTTS-SEEEEE-TTHHHHHHHHHS--TT--TT--TT-PPPPPPP-PPEEEE-TTS-HHHHHHHHHHHHHHHHHHHHHHHHHHHHHHHTT--

Mean predicted aligned error: 18.34 Å

pLDDT: mean 70.32, std 15.27, range [39.22, 93.5]